Protein AF-A0A927S1W7-F1 (afdb_monomer_lite)

pLDDT: mean 87.37, std 8.56, range [51.81, 96.75]

Secondary structure (DSSP, 8-state):
-EEEEEEEEEEEE--TTS-EEEEEEEGGGGGSSS--EEEEEES-HHHHHT--TTEEEEEEEETTEEEEEEEEEE----HHHHHHHHHHHHHHHS-HHHHHHHTTT-TT--HHHHB--HHHHHHHHH----HHHHHHHHHHHHHHHHHHHHHHHHHHHHHHHHHHHHHTT---TTTTTHHHHHHHHHHHHHHHHHHHHHHHHHHHHHHSHHHHHHHHHHHHHHTTTB-HHHHHHHHHHHHHHHHHHHHHHHHHHHHHHHH--

Sequence (261 aa):
MEKQNLLLFSLQLGDWPYQYKLYFAEAETLTEEDPVIHCFCLHSRKRFFSLELGGIYSITANGIFIREMEKTGRQHMSEEDYLYLLDTRDMIFMNDEERMHVGLDRQDYDPRELYYSLKNAEAIYKYEPTWKERLFRICLKAIEYSISTLIPIGLFLIYIFSMTHMKSSSDSFLAPYVLPIAAASSMPLMFFLMSFLYRLGEALLLNAPTAKYITLKKYFLLWAGMKKAVAIEALNTELIKKAGITTAILFFVGLVILLFV

Structure (mmCIF, N/CA/C/O backbone):
data_AF-A0A927S1W7-F1
#
_entry.id   AF-A0A927S1W7-F1
#
loop_
_atom_site.group_PDB
_atom_site.id
_atom_site.type_symbol
_atom_site.label_atom_id
_atom_site.label_alt_id
_atom_site.label_comp_id
_atom_site.label_asym_id
_atom_site.label_entity_id
_atom_site.label_seq_id
_atom_site.pdbx_PDB_ins_code
_atom_site.Cartn_x
_atom_site.Cartn_y
_atom_site.Cartn_z
_atom_site.occupancy
_atom_site.B_iso_or_equiv
_atom_site.auth_seq_id
_atom_site.auth_comp_id
_atom_site.auth_asym_id
_atom_site.auth_atom_id
_atom_site.pdbx_PDB_model_num
ATOM 1 N N . MET A 1 1 ? -25.824 12.990 10.433 1.00 85.12 1 MET A N 1
ATOM 2 C CA . MET A 1 1 ? -26.172 11.639 10.910 1.00 85.12 1 MET A CA 1
ATOM 3 C C . MET A 1 1 ? -25.349 11.376 12.149 1.00 85.12 1 MET A C 1
ATOM 5 O O . MET A 1 1 ? -24.146 11.612 12.106 1.00 85.12 1 MET A O 1
ATOM 9 N N . GLU A 1 2 ? -25.993 10.966 13.232 1.00 89.81 2 GLU A N 1
ATOM 10 C CA . GLU A 1 2 ? -25.325 10.571 14.470 1.00 89.81 2 GLU A CA 1
ATOM 11 C C . GLU A 1 2 ? -25.342 9.044 14.556 1.00 89.81 2 GLU A C 1
ATOM 13 O O . GLU A 1 2 ? -26.366 8.426 14.262 1.00 89.81 2 GLU A O 1
ATOM 18 N N . LYS A 1 3 ? -24.201 8.441 14.888 1.00 90.50 3 LYS A N 1
ATOM 19 C CA . LYS A 1 3 ? -24.070 7.007 15.154 1.00 90.50 3 LYS A CA 1
ATOM 20 C C . LYS A 1 3 ? -23.283 6.809 16.440 1.00 90.50 3 LYS A C 1
ATOM 22 O O . LYS A 1 3 ? -22.306 7.516 16.686 1.00 90.50 3 LYS A O 1
ATOM 27 N N . GLN A 1 4 ? -23.703 5.840 17.237 1.00 91.50 4 GLN A N 1
ATOM 28 C CA . GLN A 1 4 ? -23.092 5.503 18.519 1.00 91.50 4 GLN A CA 1
ATOM 29 C C . GLN A 1 4 ? -22.609 4.050 18.490 1.00 91.50 4 GLN A C 1
ATOM 31 O O . GLN A 1 4 ? -22.969 3.299 17.587 1.00 91.50 4 GLN A O 1
ATOM 36 N N . ASN A 1 5 ? -21.772 3.674 19.459 1.00 92.19 5 ASN A N 1
ATOM 37 C CA . ASN A 1 5 ? -21.261 2.307 19.620 1.00 92.19 5 ASN A CA 1
ATOM 38 C C . ASN A 1 5 ? -20.550 1.746 18.373 1.00 92.19 5 ASN A C 1
ATOM 40 O O . ASN A 1 5 ? -20.692 0.575 18.025 1.00 92.19 5 ASN A O 1
ATOM 44 N N . LEU A 1 6 ? -19.758 2.586 17.700 1.00 95.56 6 LEU A N 1
ATOM 45 C CA . LEU A 1 6 ? -18.999 2.194 16.516 1.00 95.56 6 LEU A CA 1
ATOM 46 C C . LEU A 1 6 ? -17.590 1.727 16.886 1.00 95.56 6 LEU A C 1
ATOM 48 O O . LEU A 1 6 ? -16.775 2.509 17.379 1.00 95.56 6 LEU A O 1
ATOM 52 N N . LEU A 1 7 ? -17.283 0.466 16.604 1.00 95.69 7 LEU A N 1
ATOM 53 C CA . LEU A 1 7 ? -15.982 -0.151 16.835 1.00 95.69 7 LEU A CA 1
ATOM 54 C C . LEU A 1 7 ? -15.033 0.131 15.667 1.00 95.69 7 LEU A C 1
ATOM 56 O O . LEU A 1 7 ? -15.251 -0.355 14.560 1.00 95.69 7 LEU A O 1
ATOM 60 N N . LEU A 1 8 ? -13.950 0.872 15.907 1.00 96.00 8 LEU A N 1
ATOM 61 C CA . LEU A 1 8 ? -12.913 1.105 14.900 1.00 96.00 8 LEU A CA 1
ATOM 62 C C . LEU A 1 8 ? -12.035 -0.140 14.745 1.00 96.00 8 LEU A C 1
ATOM 64 O O . LEU A 1 8 ? -11.236 -0.448 15.633 1.00 96.00 8 LEU A O 1
ATOM 68 N N . PHE A 1 9 ? -12.119 -0.812 13.600 1.00 95.12 9 PHE A N 1
ATOM 69 C CA . PHE A 1 9 ? -11.319 -2.011 13.328 1.00 95.12 9 PHE A CA 1
ATOM 70 C C . PHE A 1 9 ? -10.315 -1.821 12.186 1.00 95.12 9 PHE A C 1
ATOM 72 O O . PHE A 1 9 ? -9.364 -2.588 12.084 1.00 95.12 9 PHE A O 1
ATOM 79 N N . SER A 1 10 ? -10.442 -0.790 11.344 1.00 95.94 10 SER A N 1
ATOM 80 C CA . SER A 1 10 ? -9.426 -0.530 10.321 1.00 95.94 10 SER A CA 1
ATOM 81 C C . SER A 1 10 ? -9.293 0.939 9.932 1.00 95.94 10 SER A C 1
ATOM 83 O O . SER A 1 10 ? -10.228 1.732 10.037 1.00 95.94 10 SER A O 1
ATOM 85 N N . LEU A 1 11 ? -8.094 1.300 9.472 1.00 95.50 11 LEU A N 1
ATOM 86 C CA . LEU A 1 11 ? -7.735 2.630 8.999 1.00 95.50 11 LEU A CA 1
ATOM 87 C C . LEU A 1 11 ? -7.026 2.517 7.654 1.00 95.50 11 LEU A C 1
ATOM 89 O O . LEU A 1 11 ? -6.161 1.657 7.481 1.00 95.50 11 LEU A O 1
ATOM 93 N N . GLN A 1 12 ? -7.322 3.442 6.745 1.00 95.06 12 GLN A N 1
ATOM 94 C CA . GLN A 1 12 ? -6.685 3.493 5.438 1.00 95.06 12 GLN A CA 1
ATOM 95 C C . GLN A 1 12 ? -6.331 4.924 5.022 1.00 95.06 12 GLN A C 1
ATOM 97 O O . GLN A 1 12 ? -7.102 5.865 5.215 1.00 95.06 12 GLN A O 1
ATOM 102 N N . LEU A 1 13 ? -5.150 5.084 4.427 1.00 93.75 13 LEU A N 1
ATOM 103 C CA . LEU A 1 13 ? -4.755 6.286 3.707 1.00 93.75 13 LEU A CA 1
ATOM 104 C C . LEU A 1 13 ? -5.232 6.177 2.259 1.00 93.75 13 LEU A C 1
ATOM 106 O O . LEU A 1 13 ? -4.820 5.268 1.546 1.00 93.75 13 LEU A O 1
ATOM 110 N N . GLY A 1 14 ? -6.086 7.108 1.849 1.00 88.25 14 GLY A N 1
ATOM 111 C CA . GLY A 1 14 ? -6.586 7.231 0.483 1.00 88.25 14 GLY A CA 1
ATOM 112 C C . GLY A 1 14 ? -6.116 8.510 -0.208 1.00 88.25 14 GLY A C 1
ATOM 113 O O . GLY A 1 14 ? -5.290 9.266 0.315 1.00 88.25 14 GLY A O 1
ATOM 114 N N . ASP A 1 15 ? -6.700 8.773 -1.372 1.00 86.25 15 ASP A N 1
ATOM 115 C CA . ASP A 1 15 ? -6.465 9.991 -2.144 1.00 86.25 15 ASP A CA 1
ATOM 116 C C . ASP A 1 15 ? -7.384 11.137 -1.716 1.00 86.25 15 ASP A C 1
ATOM 118 O O . ASP A 1 15 ? -8.415 10.941 -1.075 1.00 86.25 15 ASP A O 1
ATOM 122 N N . TRP A 1 16 ? -7.014 12.370 -2.063 1.00 81.06 16 TRP A N 1
ATOM 123 C CA . TRP A 1 16 ? -7.862 13.536 -1.814 1.00 81.06 16 TRP A CA 1
ATOM 124 C C . TRP A 1 16 ? -9.147 13.470 -2.661 1.00 81.06 16 TRP A C 1
ATOM 126 O O . TRP A 1 16 ? -9.046 13.170 -3.848 1.00 81.06 16 TRP A O 1
ATOM 136 N N . PRO A 1 17 ? -10.343 13.769 -2.105 1.00 82.12 17 PRO A N 1
ATOM 137 C CA . PRO A 1 17 ? -10.631 14.339 -0.777 1.00 82.12 17 PRO A CA 1
ATOM 138 C C . PRO A 1 17 ? -10.802 13.319 0.371 1.00 82.12 17 PRO A C 1
ATOM 140 O O . PRO A 1 17 ? -11.008 13.718 1.518 1.00 82.12 17 PRO A O 1
ATOM 143 N N . TYR A 1 18 ? -10.678 12.021 0.101 1.00 87.31 18 TYR A N 1
ATOM 144 C CA . TYR A 1 18 ? -10.918 10.898 1.022 1.00 87.31 18 TYR A CA 1
ATOM 145 C C . TYR A 1 18 ? -9.622 10.333 1.628 1.00 87.31 18 TYR A C 1
ATOM 147 O O . TYR A 1 18 ? -9.404 9.122 1.664 1.00 87.31 18 TYR A O 1
ATOM 155 N N . GLN A 1 19 ? -8.742 11.221 2.101 1.00 88.69 19 GLN A N 1
ATOM 156 C CA . GLN A 1 19 ? -7.373 10.853 2.488 1.00 88.69 19 GLN A CA 1
ATOM 157 C C . GLN A 1 19 ? -7.281 9.946 3.715 1.00 88.69 19 GLN A C 1
ATOM 159 O O . GLN A 1 19 ? -6.330 9.181 3.835 1.00 88.69 19 GLN A O 1
ATOM 164 N N . TYR A 1 20 ? -8.222 10.058 4.650 1.00 95.12 20 TYR A N 1
ATOM 165 C CA . TYR A 1 20 ? -8.158 9.390 5.949 1.00 95.12 20 TYR A CA 1
ATOM 166 C C . TYR A 1 20 ? -9.437 8.586 6.160 1.00 95.12 20 TYR A C 1
ATOM 168 O O . TYR A 1 20 ? -10.368 9.062 6.813 1.00 95.12 20 TYR A O 1
ATOM 176 N N . LYS A 1 21 ? -9.493 7.397 5.561 1.00 95.62 21 LYS A N 1
ATOM 177 C CA . LYS A 1 21 ? -10.637 6.490 5.657 1.00 95.62 21 LYS A CA 1
ATOM 178 C C . LYS A 1 21 ? -10.566 5.683 6.948 1.00 95.62 21 LYS A C 1
ATOM 180 O O . LYS A 1 21 ? -9.496 5.232 7.361 1.00 95.62 21 LYS A O 1
ATOM 185 N N . LEU A 1 22 ? -11.716 5.506 7.574 1.00 96.62 22 LEU A N 1
ATOM 186 C CA . LEU A 1 22 ? -11.910 4.774 8.812 1.00 96.62 22 LEU A CA 1
ATOM 187 C C . LEU A 1 22 ? -13.052 3.789 8.617 1.00 96.62 22 LEU A C 1
ATOM 189 O O . LEU A 1 22 ? -14.116 4.178 8.131 1.00 96.62 22 LEU A O 1
ATOM 193 N N . TYR A 1 23 ? -12.830 2.552 9.037 1.00 96.75 23 TYR A N 1
ATOM 194 C CA . TYR A 1 23 ? -13.815 1.487 8.948 1.00 96.75 23 TYR A CA 1
ATOM 195 C C . TYR A 1 23 ? -14.276 1.105 10.345 1.00 96.75 23 TYR A C 1
ATOM 197 O O . TYR A 1 23 ? -13.468 0.738 11.207 1.00 96.75 23 TYR A O 1
ATOM 205 N N . PHE A 1 24 ? -15.580 1.227 10.549 1.00 96.44 24 PHE A N 1
ATOM 206 C CA . PHE A 1 24 ? -16.238 0.949 11.810 1.00 96.44 24 PHE A CA 1
ATOM 207 C C . PHE A 1 24 ? -17.232 -0.187 11.648 1.00 96.44 24 PHE A C 1
ATOM 209 O O . PHE A 1 24 ? -17.925 -0.235 10.639 1.00 96.44 24 PHE A O 1
ATOM 216 N N . ALA A 1 25 ? -17.334 -1.055 12.643 1.00 95.44 25 ALA A N 1
ATOM 217 C CA . ALA A 1 25 ? -18.427 -2.011 12.764 1.00 95.44 25 ALA A CA 1
ATOM 218 C C . ALA A 1 25 ? -19.402 -1.519 13.839 1.00 95.44 25 ALA A C 1
ATOM 220 O O . ALA A 1 25 ? -18.976 -0.911 14.826 1.00 95.44 25 ALA A O 1
ATOM 221 N N . GLU A 1 26 ? -20.699 -1.759 13.669 1.00 93.75 26 GLU A N 1
ATOM 222 C CA . GLU A 1 26 ? -21.652 -1.576 14.768 1.00 93.75 26 GLU A CA 1
ATOM 223 C C . GLU A 1 26 ? -21.396 -2.656 15.821 1.00 93.75 26 GLU A C 1
ATOM 225 O O . GLU A 1 26 ? -21.490 -3.846 15.524 1.00 93.75 26 GLU A O 1
ATOM 230 N N . ALA A 1 27 ? -21.041 -2.250 17.046 1.00 87.06 27 ALA A N 1
ATOM 231 C CA . ALA A 1 27 ? -20.590 -3.176 18.088 1.00 87.06 27 ALA A CA 1
ATOM 232 C C . ALA A 1 27 ? -21.639 -4.247 18.441 1.00 87.06 27 ALA A C 1
ATOM 234 O O . ALA A 1 27 ? -21.285 -5.348 18.852 1.00 87.06 27 ALA A O 1
ATOM 235 N N . GLU A 1 28 ? -22.918 -3.925 18.252 1.00 85.56 28 GLU A N 1
ATOM 236 C CA . GLU A 1 28 ? -24.056 -4.818 18.489 1.00 85.56 28 GLU A CA 1
ATOM 237 C C . GLU A 1 28 ? -24.146 -5.940 17.442 1.00 85.56 28 GLU A C 1
ATOM 239 O O . GLU A 1 28 ? -24.574 -7.042 17.763 1.00 85.56 28 GLU A O 1
ATOM 244 N N . THR A 1 29 ? -23.655 -5.695 16.223 1.00 86.00 29 THR A N 1
ATOM 245 C CA . THR A 1 29 ? -23.742 -6.629 15.083 1.00 86.00 29 THR A CA 1
ATOM 246 C C . THR A 1 29 ? -22.531 -7.555 14.952 1.00 86.00 29 THR A C 1
ATOM 248 O O . THR A 1 29 ? -22.452 -8.358 14.033 1.00 86.00 29 THR A O 1
ATOM 251 N N . LEU A 1 30 ? -21.561 -7.470 15.869 1.00 81.75 30 LEU A N 1
ATOM 252 C CA . LEU A 1 30 ? -20.323 -8.259 15.791 1.00 81.75 30 LEU A CA 1
ATOM 253 C C . LEU A 1 30 ? -20.544 -9.765 15.932 1.00 81.75 30 LEU A C 1
ATOM 255 O O . LEU A 1 30 ? -19.729 -10.544 15.456 1.00 81.75 30 LEU A O 1
ATOM 259 N N . THR A 1 31 ? -21.613 -10.164 16.620 1.00 77.44 31 THR A N 1
ATOM 260 C CA . THR A 1 31 ? -21.987 -11.572 16.806 1.00 77.44 31 THR A CA 1
ATOM 261 C C . THR A 1 31 ? -22.928 -12.089 15.721 1.00 77.44 31 THR A C 1
ATOM 263 O O . THR A 1 31 ? -23.323 -13.251 15.772 1.00 77.44 31 THR A O 1
ATOM 266 N N . GLU A 1 32 ? -23.352 -11.225 14.799 1.00 82.38 32 GLU A N 1
ATOM 267 C CA . GLU A 1 32 ? -24.259 -11.581 13.711 1.00 82.38 32 GLU A CA 1
ATOM 268 C C . GLU A 1 32 ? -23.480 -12.148 12.517 1.00 82.38 32 GLU A C 1
ATOM 270 O O . GLU A 1 32 ? -22.282 -11.908 12.371 1.00 82.38 32 GLU A O 1
ATOM 275 N N . GLU A 1 33 ? -24.168 -12.903 11.654 1.00 78.50 33 GLU A N 1
ATOM 276 C CA . GLU A 1 33 ? -23.571 -13.468 10.432 1.00 78.50 33 GLU A CA 1
ATOM 277 C C . GLU A 1 33 ? -23.188 -12.396 9.400 1.00 78.50 33 GLU A C 1
ATOM 279 O O . GLU A 1 33 ? -22.342 -12.668 8.557 1.00 78.50 33 GLU A O 1
ATOM 284 N N . ASP A 1 34 ? -23.778 -11.196 9.479 1.00 83.12 34 ASP A N 1
ATOM 285 C CA . ASP A 1 34 ? -23.537 -10.074 8.567 1.00 83.12 34 ASP A CA 1
ATOM 286 C C . ASP A 1 34 ? -23.313 -8.770 9.366 1.00 83.12 34 ASP A C 1
ATOM 288 O O . ASP A 1 34 ? -24.249 -7.986 9.564 1.00 83.12 34 ASP A O 1
ATOM 292 N N . PRO A 1 35 ? -22.086 -8.493 9.850 1.00 89.06 35 PRO A N 1
ATOM 293 C CA . PRO A 1 35 ? -21.817 -7.299 10.639 1.00 89.06 35 PRO A CA 1
ATOM 294 C C . PRO A 1 35 ? -21.992 -6.033 9.797 1.00 89.06 35 PRO A C 1
ATOM 296 O O . PRO A 1 35 ? -21.517 -5.927 8.661 1.00 89.06 35 PRO A O 1
ATOM 299 N N . VAL A 1 36 ? -22.615 -5.009 10.379 1.00 92.31 36 VAL A N 1
ATOM 300 C CA . VAL A 1 36 ? -22.858 -3.749 9.672 1.00 92.31 36 VAL A CA 1
ATOM 301 C C . VAL A 1 36 ? -21.598 -2.885 9.720 1.00 92.31 36 VAL A C 1
ATOM 303 O O . VAL A 1 36 ? -21.240 -2.316 10.757 1.00 92.31 36 VAL A O 1
ATOM 306 N N . ILE A 1 37 ? -20.936 -2.753 8.566 1.00 95.06 37 ILE A N 1
ATOM 307 C CA . ILE A 1 37 ? -19.695 -1.988 8.410 1.00 95.06 37 ILE A CA 1
ATOM 308 C C . ILE A 1 37 ? -19.960 -0.617 7.777 1.00 95.06 37 ILE A C 1
ATOM 310 O O . ILE A 1 37 ? -20.581 -0.490 6.723 1.00 95.06 37 ILE A O 1
ATOM 314 N N . HIS A 1 38 ? -19.397 0.424 8.387 1.00 95.12 38 HIS A N 1
ATOM 315 C CA . HIS A 1 38 ? -19.440 1.807 7.918 1.00 95.12 38 HIS A CA 1
ATOM 316 C C . HIS A 1 38 ? -18.054 2.303 7.523 1.00 95.12 38 HIS A C 1
ATOM 318 O O . HIS A 1 38 ? -17.080 2.107 8.250 1.00 95.12 38 HIS A O 1
ATOM 324 N N . CYS A 1 39 ? -17.982 3.040 6.415 1.00 95.19 39 CYS A N 1
ATOM 325 C CA . CYS A 1 39 ? -16.785 3.767 6.004 1.00 95.19 39 CYS A CA 1
ATOM 326 C C . CYS A 1 39 ? -16.996 5.276 6.174 1.00 95.19 39 CYS A C 1
ATOM 328 O O . CYS A 1 39 ? -17.868 5.873 5.540 1.00 95.19 39 CYS A O 1
ATOM 330 N N . PHE A 1 40 ? -16.145 5.909 6.980 1.00 95.88 40 PHE A N 1
ATOM 331 C CA . PHE A 1 40 ? -16.125 7.357 7.172 1.00 95.88 40 PHE A CA 1
ATOM 332 C C . PHE A 1 40 ? -14.755 7.951 6.849 1.00 95.88 40 PHE A C 1
ATOM 334 O O . PHE A 1 40 ? -13.735 7.271 6.860 1.00 95.88 40 PHE A O 1
ATOM 341 N N . CYS A 1 41 ? -14.725 9.251 6.577 1.00 95.50 41 CYS A N 1
ATOM 342 C CA . CYS A 1 41 ? -13.523 10.006 6.255 1.00 95.50 41 CYS A CA 1
ATOM 343 C C . CYS A 1 41 ? -13.268 11.110 7.284 1.00 95.50 41 CYS A C 1
ATOM 345 O O . CYS A 1 41 ? -14.174 11.846 7.681 1.00 95.50 41 CYS A O 1
ATOM 347 N N . LEU A 1 42 ? -12.004 11.282 7.663 1.00 94.44 42 LEU A N 1
ATOM 348 C CA . LEU A 1 42 ? -11.515 12.447 8.399 1.00 94.44 42 LEU A CA 1
ATOM 349 C C . LEU A 1 42 ? -10.795 13.417 7.458 1.00 94.44 42 LEU A C 1
ATOM 351 O O . LEU A 1 42 ? -10.177 13.014 6.481 1.00 94.44 42 LEU A O 1
ATOM 355 N N . HIS A 1 43 ? -10.794 14.705 7.804 1.00 90.12 43 HIS A N 1
ATOM 356 C CA . HIS A 1 43 ? -9.901 15.690 7.176 1.00 90.12 43 HIS A CA 1
ATOM 357 C C . HIS A 1 43 ? -8.593 15.885 7.955 1.00 90.12 43 HIS A C 1
ATOM 359 O O . HIS A 1 43 ? -7.571 16.279 7.396 1.00 90.12 43 HIS A O 1
ATOM 365 N N . SER A 1 44 ? -8.610 15.634 9.268 1.00 91.44 44 SER A N 1
ATOM 366 C CA . SER A 1 44 ? -7.479 15.940 10.142 1.00 91.44 44 SER A CA 1
ATOM 367 C C . SER A 1 44 ? -6.527 14.759 10.274 1.00 91.44 44 SER A C 1
ATOM 369 O O . SER A 1 44 ? -6.833 13.766 10.935 1.00 91.44 44 SER A O 1
ATOM 371 N N . ARG A 1 45 ? -5.310 14.940 9.751 1.00 91.44 45 ARG A N 1
ATOM 372 C CA . ARG A 1 45 ? -4.191 14.013 9.945 1.00 91.44 45 ARG A CA 1
ATOM 373 C C . ARG A 1 45 ? -3.917 13.735 11.422 1.00 91.44 45 ARG A C 1
ATOM 375 O O . ARG A 1 45 ? -3.709 12.592 11.809 1.00 91.44 45 ARG A O 1
ATOM 382 N N . LYS A 1 46 ? -3.902 14.784 12.253 1.00 91.38 46 LYS A N 1
ATOM 383 C CA . LYS A 1 46 ? -3.601 14.656 13.686 1.00 91.38 46 LYS A CA 1
ATOM 384 C C . LYS A 1 46 ? -4.635 13.771 14.380 1.00 91.38 46 LYS A C 1
ATOM 386 O O . LYS A 1 46 ? -4.243 12.897 15.141 1.00 91.38 46 LYS A O 1
ATOM 391 N N . ARG A 1 47 ? -5.926 13.974 14.079 1.00 92.25 47 ARG A N 1
ATOM 392 C CA . ARG A 1 47 ? -7.002 13.132 14.621 1.00 92.25 47 ARG A CA 1
ATOM 393 C C . ARG A 1 47 ? -6.874 11.692 14.142 1.00 92.25 47 ARG A C 1
ATOM 395 O O . ARG A 1 47 ? -6.964 10.797 14.966 1.00 92.25 47 ARG A O 1
ATOM 402 N N . PHE A 1 48 ? -6.601 11.476 12.855 1.00 94.06 48 PHE A N 1
ATOM 403 C CA . PHE A 1 48 ? -6.440 10.135 12.290 1.00 94.06 48 PHE A CA 1
ATOM 404 C C . PHE A 1 48 ? -5.386 9.313 13.040 1.00 94.06 48 PHE A C 1
ATOM 406 O O . PHE A 1 48 ? -5.687 8.222 13.499 1.00 94.06 48 PHE A O 1
ATOM 413 N N . PHE A 1 49 ? -4.187 9.868 13.246 1.00 91.56 49 PHE A N 1
ATOM 414 C CA . PHE A 1 49 ? -3.099 9.163 13.936 1.00 91.56 49 PHE A CA 1
ATOM 415 C C . PHE A 1 49 ? -3.278 9.039 15.457 1.00 91.56 49 PHE A C 1
ATOM 417 O O . PHE A 1 49 ? -2.516 8.310 16.083 1.00 91.56 49 PHE A O 1
ATOM 424 N N . SER A 1 50 ? -4.253 9.731 16.057 1.00 91.62 50 SER A N 1
ATOM 425 C CA . SER A 1 50 ? -4.572 9.588 17.485 1.00 91.62 50 SER A CA 1
ATOM 426 C C . SER A 1 50 ? -5.607 8.501 17.787 1.00 91.62 50 SER A C 1
ATOM 428 O O . SER A 1 50 ? -5.891 8.254 18.955 1.00 91.62 50 SER A O 1
ATOM 430 N N . LEU A 1 51 ? -6.210 7.882 16.766 1.00 93.44 51 LEU A N 1
ATOM 431 C CA . LEU A 1 51 ? -7.229 6.849 16.968 1.00 93.44 51 LEU A CA 1
ATOM 432 C C . LEU A 1 51 ? -6.620 5.514 17.355 1.00 93.44 51 LEU A C 1
ATOM 434 O O . LEU A 1 51 ? -5.461 5.257 17.052 1.00 93.44 51 LEU A O 1
ATOM 438 N N . GLU A 1 52 ? -7.417 4.657 17.984 1.00 91.88 52 GLU A N 1
ATOM 439 C CA . GLU A 1 52 ? -7.000 3.336 18.438 1.00 91.88 52 GLU A CA 1
ATOM 440 C C . GLU A 1 52 ? -7.872 2.251 17.808 1.00 91.88 52 GLU A C 1
ATOM 442 O O . GLU A 1 52 ? -9.099 2.307 17.890 1.00 91.88 52 GLU A O 1
ATOM 447 N N . LEU A 1 53 ? -7.226 1.232 17.236 1.00 92.62 53 LEU A N 1
ATOM 448 C CA . LEU A 1 53 ? -7.893 -0.015 16.862 1.00 92.62 53 LEU A CA 1
ATOM 449 C C . LEU A 1 53 ? -8.546 -0.655 18.098 1.00 92.62 53 LEU A C 1
ATOM 451 O O . LEU A 1 53 ? -7.949 -0.690 19.179 1.00 92.62 53 LEU A O 1
ATOM 455 N N . GLY A 1 54 ? -9.782 -1.124 17.942 1.00 91.75 54 GLY A N 1
ATOM 456 C CA . GLY A 1 54 ? -10.617 -1.644 19.027 1.00 91.75 54 GLY A CA 1
ATOM 457 C C . GLY A 1 54 ? -11.291 -0.563 19.885 1.00 91.75 54 GLY A C 1
ATOM 458 O O . GLY A 1 54 ? -11.983 -0.886 20.852 1.00 91.75 54 GLY A O 1
ATOM 459 N N . GLY A 1 55 ? -11.084 0.723 19.586 1.00 93.88 55 GLY A N 1
ATOM 460 C CA . GLY A 1 55 ? -11.791 1.817 20.252 1.00 93.88 55 GLY A CA 1
ATOM 461 C C . GLY A 1 55 ? -13.259 1.878 19.829 1.00 93.88 55 GLY A C 1
ATOM 462 O O . GLY A 1 55 ? -13.567 1.692 18.653 1.00 93.88 55 GLY A O 1
ATOM 463 N N . ILE A 1 56 ? -14.147 2.168 20.783 1.00 95.94 56 ILE A N 1
ATOM 464 C CA . ILE A 1 56 ? -15.561 2.453 20.517 1.00 95.94 56 ILE A CA 1
ATOM 465 C C . ILE A 1 56 ? -15.737 3.967 20.448 1.00 95.94 56 ILE A C 1
ATOM 467 O O . ILE A 1 56 ? -15.242 4.697 21.316 1.00 95.94 56 ILE A O 1
ATOM 471 N N . TYR A 1 57 ? -16.434 4.424 19.415 1.00 96.31 57 TYR A N 1
ATOM 472 C CA . TYR A 1 57 ? -16.626 5.831 19.118 1.00 96.31 57 TYR A CA 1
ATOM 473 C C . TYR A 1 57 ? -18.099 6.174 18.899 1.00 96.31 57 TYR A C 1
ATOM 475 O O . TYR A 1 57 ? -18.860 5.404 18.311 1.00 96.31 57 TYR A O 1
ATOM 483 N N . SER A 1 58 ? -18.465 7.380 19.322 1.00 95.75 58 SER A N 1
ATOM 484 C CA . SER A 1 58 ? -19.671 8.074 18.873 1.00 95.75 58 SER A CA 1
ATOM 485 C C . SER A 1 58 ? -19.272 9.102 17.824 1.00 95.75 58 SER A C 1
ATOM 487 O O . SER A 1 58 ? -18.297 9.835 18.009 1.00 95.75 58 SER A O 1
ATOM 489 N N . ILE A 1 59 ? -19.981 9.124 16.698 1.00 95.62 59 ILE A N 1
ATOM 490 C CA . ILE A 1 59 ? -19.608 9.880 15.503 1.00 95.62 59 ILE A CA 1
ATOM 491 C C . ILE A 1 59 ? -20.791 10.712 15.025 1.00 95.62 59 ILE A C 1
ATOM 493 O O . ILE A 1 59 ? -21.871 10.191 14.744 1.00 95.62 59 ILE A O 1
ATOM 497 N N . THR A 1 60 ? -20.532 11.999 14.808 1.00 95.44 60 THR A N 1
ATOM 498 C CA . THR A 1 60 ? -21.432 12.901 14.091 1.00 95.44 60 THR A CA 1
ATOM 499 C C . THR A 1 60 ? -20.842 13.185 12.717 1.00 95.44 60 THR A C 1
ATOM 501 O O . THR A 1 60 ? -19.802 13.842 12.584 1.00 95.44 60 THR A O 1
ATOM 504 N N . ALA A 1 61 ? -21.510 12.700 11.672 1.00 93.56 61 ALA A N 1
ATOM 505 C CA . ALA A 1 61 ? -21.050 12.792 10.290 1.00 93.56 61 ALA A CA 1
ATOM 506 C C . ALA A 1 61 ? -21.972 13.649 9.407 1.00 93.56 61 ALA A C 1
ATOM 508 O O . ALA A 1 61 ? -23.197 13.699 9.586 1.00 93.56 61 ALA A O 1
ATOM 509 N N . ASN A 1 62 ? -21.366 14.305 8.416 1.00 92.00 62 ASN A N 1
ATOM 510 C CA . ASN A 1 62 ? -22.036 14.965 7.300 1.00 92.00 62 ASN A CA 1
ATOM 511 C C . ASN A 1 62 ? -21.745 14.188 6.013 1.00 92.00 62 ASN A C 1
ATOM 513 O O . ASN A 1 62 ? -20.654 14.300 5.449 1.00 92.00 62 ASN A O 1
ATOM 517 N N . GLY A 1 63 ? -22.703 13.364 5.586 1.00 90.19 63 GLY A N 1
ATOM 518 C CA . GLY A 1 63 ? -22.437 12.313 4.608 1.00 90.19 63 GLY A CA 1
ATOM 519 C C . GLY A 1 63 ? -21.368 11.364 5.151 1.00 90.19 63 GLY A C 1
ATOM 520 O O . GLY A 1 63 ? -21.488 10.868 6.269 1.00 90.19 63 GLY A O 1
ATOM 521 N N . ILE A 1 64 ? -20.295 11.179 4.388 1.00 91.75 64 ILE A N 1
ATOM 522 C CA . ILE A 1 64 ? -19.169 10.313 4.762 1.00 91.75 64 ILE A CA 1
ATOM 523 C C . ILE A 1 64 ? -18.104 11.013 5.610 1.00 91.75 64 ILE A C 1
ATOM 525 O O . ILE A 1 64 ? -17.205 10.352 6.117 1.00 91.75 64 ILE A O 1
ATOM 529 N N . PHE A 1 65 ? -18.167 12.336 5.781 1.00 94.44 65 PHE A N 1
ATOM 530 C CA . PHE A 1 65 ? -17.145 13.074 6.523 1.00 94.44 65 PHE A CA 1
ATOM 531 C C . PHE A 1 65 ? -17.519 13.249 7.991 1.00 94.44 65 PHE A C 1
ATOM 533 O O . PHE A 1 65 ? -18.585 13.774 8.320 1.00 94.44 65 PHE A O 1
ATOM 540 N N . ILE A 1 66 ? -16.602 12.874 8.877 1.00 94.44 66 ILE A N 1
ATOM 541 C CA . ILE A 1 66 ? -16.742 13.055 10.322 1.00 94.44 66 ILE A CA 1
ATOM 542 C C . ILE A 1 66 ? -16.569 14.536 10.672 1.00 94.44 66 ILE A C 1
ATOM 544 O O . ILE A 1 66 ? -15.523 15.130 10.391 1.00 94.44 66 ILE A O 1
ATOM 548 N N . ARG A 1 67 ? -17.571 15.119 11.338 1.00 92.94 67 ARG A N 1
ATOM 549 C CA . ARG A 1 67 ? -17.474 16.452 11.954 1.00 92.94 67 ARG A CA 1
ATOM 550 C C . ARG A 1 67 ? -16.953 16.343 13.383 1.00 92.94 67 ARG A C 1
ATOM 552 O O . ARG A 1 67 ? -15.947 16.965 13.738 1.00 92.94 67 ARG A O 1
ATOM 559 N N . GLU A 1 68 ? -17.601 15.495 14.171 1.00 92.62 68 GLU A N 1
ATOM 560 C CA . GLU A 1 68 ? -17.298 15.279 15.583 1.00 92.62 68 GLU A CA 1
ATOM 561 C C . GLU A 1 68 ? -17.193 13.788 15.868 1.00 92.62 68 GLU A C 1
ATOM 563 O O . GLU A 1 68 ? -17.853 12.969 15.229 1.00 92.62 68 GLU A O 1
ATOM 568 N N . MET A 1 69 ? -16.298 13.445 16.786 1.00 94.12 69 MET A N 1
ATOM 569 C CA . MET A 1 69 ? -16.043 12.071 17.177 1.00 94.12 69 MET A CA 1
ATOM 570 C C . MET A 1 69 ? -15.487 12.053 18.590 1.00 94.12 69 MET A C 1
ATOM 572 O O . MET A 1 69 ? -14.527 12.770 18.888 1.00 94.12 69 MET A O 1
ATOM 576 N N . GLU A 1 70 ? -16.063 11.196 19.417 1.00 94.50 70 GLU A N 1
ATOM 577 C CA . GLU A 1 70 ? -15.676 11.003 20.806 1.00 94.50 70 GLU A CA 1
ATOM 578 C C . GLU A 1 70 ? -15.446 9.518 21.071 1.00 94.50 70 GLU A C 1
ATOM 580 O O . GLU A 1 70 ? -16.215 8.672 20.618 1.00 94.50 70 GLU A O 1
ATOM 585 N N . LYS A 1 71 ? -14.359 9.198 21.778 1.00 95.06 71 LYS A N 1
ATOM 586 C CA . LYS A 1 71 ? -14.069 7.828 22.202 1.00 95.06 71 LYS A CA 1
ATOM 587 C C . LYS A 1 71 ? -14.872 7.543 23.466 1.00 95.06 71 LYS A C 1
ATOM 589 O O . LYS A 1 71 ? -14.591 8.137 24.503 1.00 95.06 71 LYS A O 1
ATOM 594 N N . THR A 1 72 ? -15.822 6.625 23.386 1.00 93.88 72 THR A N 1
ATOM 595 C CA . THR A 1 72 ? -16.684 6.247 24.515 1.00 93.88 72 THR A CA 1
ATOM 596 C C . THR A 1 72 ? -16.139 5.048 25.284 1.00 93.88 72 THR A C 1
ATOM 598 O O . THR A 1 72 ? -16.429 4.889 26.467 1.00 93.88 72 THR A O 1
ATOM 601 N N . GLY A 1 73 ? -15.301 4.220 24.653 1.00 92.06 73 GLY A N 1
ATOM 602 C CA . GLY A 1 73 ? -14.745 3.039 25.302 1.00 92.06 73 GLY A CA 1
ATOM 603 C C . GLY A 1 73 ? -13.733 2.277 24.457 1.00 92.06 73 GLY A C 1
ATOM 604 O O . GLY A 1 73 ? -13.174 2.785 23.479 1.00 92.06 73 GLY A O 1
ATOM 605 N N . ARG A 1 74 ? -13.476 1.035 24.864 1.00 91.00 74 ARG A N 1
ATOM 606 C CA . ARG A 1 74 ? -12.663 0.069 24.123 1.00 91.00 74 ARG A CA 1
ATOM 607 C C . ARG A 1 74 ? -13.291 -1.309 24.263 1.00 91.00 74 ARG A C 1
ATOM 609 O O . ARG A 1 74 ? -13.628 -1.706 25.376 1.00 91.00 74 ARG A O 1
ATOM 616 N N . GLN A 1 75 ? -13.393 -2.029 23.156 1.00 87.75 75 GLN A N 1
ATOM 617 C CA . GLN A 1 75 ? -13.813 -3.423 23.137 1.00 87.75 75 GLN A CA 1
ATOM 618 C C . GLN A 1 75 ? -12.591 -4.314 22.952 1.00 87.75 75 GLN A C 1
ATOM 620 O O . GLN A 1 75 ? -11.691 -4.000 22.168 1.00 87.75 75 GLN A O 1
ATOM 625 N N . HIS A 1 76 ? -12.542 -5.422 23.686 1.00 83.50 76 HIS A N 1
ATOM 626 C CA . HIS A 1 76 ? -11.584 -6.472 23.381 1.00 83.50 76 HIS A CA 1
ATOM 627 C C . HIS A 1 76 ? -12.129 -7.279 22.204 1.00 83.50 76 HIS A C 1
ATOM 629 O O . HIS A 1 76 ? -13.219 -7.832 22.298 1.00 83.50 76 HIS A O 1
ATOM 635 N N . MET A 1 77 ? -11.390 -7.287 21.100 1.00 87.94 77 MET A N 1
ATOM 636 C CA . MET A 1 77 ? -11.743 -8.002 19.877 1.00 87.94 77 MET A CA 1
ATOM 637 C C . MET A 1 77 ? -10.854 -9.233 19.779 1.00 87.94 77 MET A C 1
ATOM 639 O O . MET A 1 77 ? -9.642 -9.118 20.003 1.00 87.94 77 MET A O 1
ATOM 643 N N . SER A 1 78 ? -11.437 -10.393 19.480 1.00 90.69 78 SER A N 1
ATOM 644 C CA . SER A 1 78 ? -10.630 -11.576 19.205 1.00 90.69 78 SER A CA 1
ATOM 645 C C . SER A 1 78 ? -9.878 -11.402 17.881 1.00 90.69 78 SER A C 1
ATOM 647 O O . SER A 1 78 ? -10.191 -10.535 17.062 1.00 90.69 78 SER A O 1
ATOM 649 N N . GLU A 1 79 ? -8.838 -12.207 17.666 1.00 91.88 79 GLU A N 1
ATOM 650 C CA . GLU A 1 79 ? -8.127 -12.188 16.385 1.00 91.88 79 GLU A CA 1
ATOM 651 C C . GLU A 1 79 ? -9.023 -12.669 15.234 1.00 91.88 79 GLU A C 1
ATOM 653 O O . GLU A 1 79 ? -8.891 -12.177 14.119 1.00 91.88 79 GLU A O 1
ATOM 658 N N . GLU A 1 80 ? -9.956 -13.576 15.517 1.00 91.56 80 GLU A N 1
ATOM 659 C CA . GLU A 1 80 ? -10.905 -14.121 14.544 1.00 91.56 80 GLU A CA 1
ATOM 660 C C . GLU A 1 80 ? -11.923 -13.061 14.118 1.00 91.56 80 GLU A C 1
ATOM 662 O O . GLU A 1 80 ? -12.045 -12.808 12.921 1.00 91.56 80 GLU A O 1
ATOM 667 N N . ASP A 1 81 ? -12.534 -12.349 15.072 1.00 91.56 81 ASP A N 1
ATOM 668 C CA . ASP A 1 81 ? -13.463 -11.248 14.770 1.00 91.56 81 ASP A CA 1
ATOM 669 C C . ASP A 1 81 ? -12.764 -10.143 13.973 1.00 91.56 81 ASP A C 1
ATOM 671 O O . ASP A 1 81 ? -13.318 -9.582 13.031 1.00 91.56 81 ASP A O 1
ATOM 675 N N . TYR A 1 82 ? -11.515 -9.833 14.330 1.00 93.75 82 TYR A N 1
ATOM 676 C CA . TYR A 1 82 ? -10.729 -8.826 13.628 1.00 93.75 82 TYR A CA 1
ATOM 677 C C . TYR A 1 82 ? -10.495 -9.196 12.163 1.00 93.75 82 TYR A C 1
ATOM 679 O O . TYR A 1 82 ? -10.703 -8.363 11.280 1.00 93.75 82 TYR A O 1
ATOM 687 N N . LEU A 1 83 ? -10.051 -10.427 11.904 1.00 94.00 83 LEU A N 1
ATOM 688 C CA . LEU A 1 83 ? -9.800 -10.905 10.546 1.00 94.00 83 LEU A CA 1
ATOM 689 C C . LEU A 1 83 ? -11.095 -10.991 9.742 1.00 94.00 83 LEU A C 1
ATOM 691 O O . LEU A 1 83 ? -11.112 -10.556 8.596 1.00 94.00 83 LEU A O 1
ATOM 695 N N . TYR A 1 84 ? -12.170 -11.470 10.363 1.00 92.12 84 TYR A N 1
ATOM 696 C CA . TYR A 1 84 ? -13.489 -11.531 9.750 1.00 92.12 84 TYR A CA 1
ATOM 697 C C . TYR A 1 84 ? -13.989 -10.138 9.338 1.00 92.12 84 TYR A C 1
ATOM 699 O O . TYR A 1 84 ? -14.385 -9.937 8.196 1.00 92.12 84 TYR A O 1
ATOM 707 N N . LEU A 1 85 ? -13.860 -9.125 10.202 1.00 94.19 85 LEU A N 1
ATOM 708 C CA . LEU A 1 85 ? -14.229 -7.748 9.854 1.00 94.19 85 LEU A CA 1
ATOM 709 C C . LEU A 1 85 ? -13.391 -7.162 8.709 1.00 94.19 85 LEU A C 1
ATOM 711 O O . LEU A 1 85 ? -13.913 -6.392 7.900 1.00 94.19 85 LEU A O 1
ATOM 715 N N . LEU A 1 86 ? -12.092 -7.476 8.644 1.00 94.44 86 LEU A N 1
ATOM 716 C CA . LEU A 1 86 ? -11.239 -7.043 7.532 1.00 94.44 86 LEU A CA 1
ATOM 717 C C . LEU A 1 86 ? -11.668 -7.682 6.211 1.00 94.44 86 LEU A C 1
ATOM 719 O O . LEU A 1 86 ? -11.709 -6.986 5.196 1.00 94.44 86 LEU A O 1
ATOM 723 N N . ASP A 1 87 ? -12.005 -8.966 6.254 1.00 92.12 87 ASP A N 1
ATOM 724 C CA . ASP A 1 87 ? -12.445 -9.736 5.098 1.00 92.12 87 ASP A CA 1
ATOM 725 C C . ASP A 1 87 ? -13.794 -9.227 4.577 1.00 92.12 87 ASP A C 1
ATOM 727 O O . ASP A 1 87 ? -13.911 -8.812 3.423 1.00 92.12 87 ASP A O 1
ATOM 731 N N . THR A 1 88 ? -14.786 -9.092 5.464 1.00 92.19 88 THR A N 1
ATOM 732 C CA . THR A 1 88 ? -16.104 -8.529 5.135 1.00 92.19 88 THR A CA 1
ATOM 733 C C . THR A 1 88 ? -15.985 -7.103 4.597 1.00 92.19 88 THR A C 1
ATOM 735 O O . THR A 1 88 ? -16.656 -6.738 3.630 1.00 92.19 88 THR A O 1
ATOM 738 N N . ARG A 1 89 ? -15.091 -6.279 5.159 1.00 93.88 89 ARG A N 1
ATOM 739 C CA . ARG A 1 89 ? -14.816 -4.940 4.619 1.00 93.88 89 ARG A CA 1
ATOM 740 C C . ARG A 1 89 ? -14.322 -5.018 3.178 1.00 93.88 89 ARG A C 1
ATOM 742 O O . ARG A 1 89 ? -14.818 -4.262 2.346 1.00 93.88 89 ARG A O 1
ATOM 749 N N . ASP A 1 90 ? -13.336 -5.856 2.885 1.00 92.00 90 ASP A N 1
ATOM 750 C CA . ASP A 1 90 ? -12.780 -5.932 1.532 1.00 92.00 90 ASP A CA 1
ATOM 751 C C . ASP A 1 90 ? -13.782 -6.524 0.543 1.00 92.00 90 ASP A C 1
ATOM 753 O O . ASP A 1 90 ? -13.883 -6.028 -0.576 1.00 92.00 90 ASP A O 1
ATOM 757 N N . MET A 1 91 ? -14.637 -7.448 0.976 1.00 89.81 91 MET A N 1
ATOM 758 C CA . MET A 1 91 ? -15.765 -7.918 0.171 1.00 89.81 91 MET A CA 1
ATOM 759 C C . MET A 1 91 ? -16.755 -6.803 -0.197 1.00 89.81 91 MET A C 1
ATOM 761 O O . MET A 1 91 ? -17.295 -6.823 -1.302 1.00 89.81 91 MET A O 1
ATOM 765 N N . ILE A 1 92 ? -16.975 -5.825 0.688 1.00 91.00 92 ILE A N 1
ATOM 766 C CA . ILE A 1 92 ? -17.918 -4.715 0.468 1.00 91.00 92 ILE A CA 1
ATOM 767 C C . ILE A 1 92 ? -17.283 -3.547 -0.305 1.00 91.00 92 ILE A C 1
ATOM 769 O O . ILE A 1 92 ? -17.940 -2.938 -1.150 1.00 91.00 92 ILE A O 1
ATOM 773 N N . PHE A 1 93 ? -16.040 -3.175 0.019 1.00 90.50 93 PHE A N 1
ATOM 774 C CA . PHE A 1 93 ? -15.447 -1.897 -0.401 1.00 90.50 93 PHE A CA 1
ATOM 775 C C . PHE A 1 93 ? -14.301 -2.014 -1.412 1.00 90.50 93 PHE A C 1
ATOM 777 O O . PHE A 1 93 ? -13.951 -0.999 -2.021 1.00 90.50 93 PHE A O 1
ATOM 784 N N . MET A 1 94 ? -13.693 -3.191 -1.581 1.00 89.88 94 MET A N 1
ATOM 785 C CA . MET A 1 94 ? -12.637 -3.399 -2.573 1.00 89.88 94 MET A CA 1
ATOM 786 C C . MET A 1 94 ? -13.253 -3.664 -3.949 1.00 89.88 94 MET A C 1
ATOM 788 O O . MET A 1 94 ? -14.302 -4.294 -4.059 1.00 89.88 94 MET A O 1
ATOM 792 N N . ASN A 1 95 ? -12.607 -3.173 -5.007 1.00 88.56 95 ASN A N 1
ATOM 793 C CA . ASN A 1 95 ? -13.055 -3.455 -6.369 1.00 88.56 95 ASN A CA 1
ATOM 794 C C . ASN A 1 95 ? -12.732 -4.907 -6.779 1.00 88.56 95 ASN A C 1
ATOM 796 O O . ASN A 1 95 ? -11.817 -5.535 -6.248 1.00 88.56 95 ASN A O 1
ATOM 800 N N . ASP A 1 96 ? -13.483 -5.430 -7.750 1.00 86.75 96 ASP A N 1
ATOM 801 C CA . ASP A 1 96 ? -13.361 -6.821 -8.205 1.00 86.75 96 ASP A CA 1
ATOM 802 C C . ASP A 1 96 ? -11.951 -7.156 -8.710 1.00 86.75 96 ASP A C 1
ATOM 804 O O . ASP A 1 96 ? -11.418 -8.223 -8.410 1.00 86.75 96 ASP A O 1
ATOM 808 N N . GLU A 1 97 ? -11.324 -6.224 -9.436 1.00 84.56 97 GLU A N 1
ATOM 809 C CA . GLU A 1 97 ? -9.975 -6.407 -9.973 1.00 84.56 97 GLU A CA 1
ATOM 810 C C . GLU A 1 97 ? -8.937 -6.577 -8.856 1.00 84.56 97 GLU A C 1
ATOM 812 O O . GLU A 1 97 ? -8.124 -7.498 -8.910 1.00 84.56 97 GLU A O 1
ATOM 817 N N . GLU A 1 98 ? -8.974 -5.735 -7.820 1.00 82.44 98 GLU A N 1
ATOM 818 C CA . GLU A 1 98 ? -8.075 -5.829 -6.669 1.00 82.44 98 GLU A CA 1
ATOM 819 C C . GLU A 1 98 ? -8.339 -7.100 -5.863 1.00 82.44 98 GLU A C 1
ATOM 821 O O . GLU A 1 98 ? -7.366 -7.755 -5.493 1.00 82.44 98 GLU A O 1
ATOM 826 N N . ARG A 1 99 ? -9.605 -7.493 -5.645 1.00 84.19 99 ARG A N 1
ATOM 827 C CA . ARG A 1 99 ? -9.962 -8.724 -4.905 1.00 84.19 99 ARG A CA 1
ATOM 828 C C . ARG A 1 99 ? -9.413 -9.974 -5.574 1.00 84.19 99 ARG A C 1
ATOM 830 O O . ARG A 1 99 ? -8.702 -10.755 -4.933 1.00 84.19 99 ARG A O 1
ATOM 837 N N . MET A 1 100 ? -9.666 -10.126 -6.874 1.00 82.25 100 MET A N 1
ATOM 838 C CA . MET A 1 100 ? -9.117 -11.229 -7.666 1.00 82.25 100 MET A CA 1
ATOM 839 C C . MET A 1 100 ? -7.592 -11.246 -7.595 1.00 82.25 100 MET A C 1
ATOM 841 O O . MET A 1 100 ? -6.961 -12.301 -7.497 1.00 82.25 100 MET A O 1
ATOM 845 N N . HIS A 1 101 ? -6.997 -10.058 -7.631 1.00 79.56 101 HIS A N 1
ATOM 846 C CA . HIS A 1 101 ? -5.562 -9.884 -7.669 1.00 79.56 101 HIS A CA 1
ATOM 847 C C . HIS A 1 101 ? -4.877 -10.230 -6.343 1.00 79.56 101 HIS A C 1
ATOM 849 O O . HIS A 1 101 ? -3.869 -10.940 -6.346 1.00 79.56 101 HIS A O 1
ATOM 855 N N . VAL A 1 102 ? -5.424 -9.796 -5.203 1.00 81.19 102 VAL A N 1
ATOM 856 C CA . VAL A 1 102 ? -4.925 -10.201 -3.875 1.00 81.19 102 VAL A CA 1
ATOM 857 C C . VAL A 1 102 ? -5.277 -11.651 -3.531 1.00 81.19 102 VAL A C 1
ATOM 859 O O . VAL A 1 102 ? -4.710 -12.205 -2.592 1.00 81.19 102 VAL A O 1
ATOM 862 N N . GLY A 1 103 ? -6.145 -12.283 -4.325 1.00 80.06 103 GLY A N 1
ATOM 863 C CA . GLY A 1 103 ? -6.540 -13.678 -4.168 1.00 80.06 103 GLY A CA 1
ATOM 864 C C . GLY A 1 103 ? -7.636 -13.890 -3.130 1.00 80.06 103 GLY A C 1
ATOM 865 O O . GLY A 1 103 ? -7.694 -14.975 -2.561 1.00 80.06 103 GLY A O 1
ATOM 866 N N . LEU A 1 104 ? -8.480 -12.880 -2.894 1.00 85.25 104 LEU A N 1
ATOM 867 C CA . LEU A 1 104 ? -9.591 -12.954 -1.940 1.00 85.25 104 LEU A CA 1
ATOM 868 C C . LEU A 1 104 ? -10.660 -13.964 -2.395 1.00 85.25 104 LEU A C 1
ATOM 870 O O . LEU A 1 104 ? -11.211 -14.700 -1.590 1.00 85.25 104 LEU A O 1
ATOM 874 N N . ASP A 1 105 ? -10.876 -14.072 -3.710 1.00 83.94 105 ASP A N 1
ATOM 875 C CA . ASP A 1 105 ? -11.877 -14.967 -4.313 1.00 83.94 105 ASP A CA 1
ATOM 876 C C . ASP A 1 105 ? -11.369 -16.410 -4.529 1.00 83.94 105 ASP A C 1
ATOM 878 O O . ASP A 1 105 ? -11.975 -17.201 -5.262 1.00 83.94 105 ASP A O 1
ATOM 882 N N . ARG A 1 106 ? -10.208 -16.770 -3.964 1.00 84.19 106 ARG A N 1
ATOM 883 C CA . ARG A 1 106 ? -9.636 -18.116 -4.121 1.00 84.19 106 ARG A CA 1
ATOM 884 C C . ARG A 1 106 ? -10.371 -19.128 -3.246 1.00 84.19 106 ARG A C 1
ATOM 886 O O . ARG A 1 106 ? -10.751 -18.839 -2.121 1.00 84.19 106 ARG A O 1
ATOM 893 N N . GLN A 1 107 ? -10.517 -20.355 -3.747 1.00 81.06 107 GLN A N 1
ATOM 894 C CA . GLN A 1 107 ? -11.193 -21.432 -3.010 1.00 81.06 107 GLN A CA 1
ATOM 895 C C . GLN A 1 107 ? -10.438 -21.877 -1.747 1.00 81.06 107 GLN A C 1
ATOM 897 O O . GLN A 1 107 ? -11.054 -22.402 -0.826 1.00 81.06 107 GLN A O 1
ATOM 902 N N . ASP A 1 108 ? -9.121 -21.688 -1.711 1.00 85.94 108 ASP A N 1
ATOM 903 C CA . ASP A 1 108 ? -8.216 -22.029 -0.610 1.00 85.94 108 ASP A CA 1
ATOM 904 C C . ASP A 1 108 ? -7.788 -20.802 0.215 1.00 85.94 108 ASP A C 1
ATOM 906 O O . ASP A 1 108 ? -6.766 -20.833 0.897 1.00 85.94 108 ASP A O 1
ATOM 910 N N . TYR A 1 109 ? -8.552 -19.711 0.140 1.00 86.56 109 TYR A N 1
ATOM 911 C CA . TYR A 1 109 ? -8.251 -18.461 0.828 1.00 86.56 109 TYR A CA 1
ATOM 912 C C . TYR A 1 109 ? -8.280 -18.597 2.364 1.00 86.56 109 TYR A C 1
ATOM 914 O O . TYR A 1 109 ? -9.242 -19.103 2.942 1.00 86.56 109 TYR A O 1
ATOM 922 N N . ASP A 1 110 ? -7.235 -18.081 3.025 1.00 87.81 110 ASP A N 1
ATOM 923 C CA . ASP A 1 110 ? -7.177 -17.877 4.479 1.00 87.81 110 ASP A CA 1
ATOM 924 C C . ASP A 1 110 ? -6.860 -16.393 4.794 1.00 87.81 110 ASP A C 1
ATOM 926 O O . ASP A 1 110 ? -5.768 -15.905 4.461 1.00 87.81 110 ASP A O 1
ATOM 930 N N . PRO A 1 111 ? -7.751 -15.665 5.501 1.00 88.62 111 PRO A N 1
ATOM 931 C CA . PRO A 1 111 ? -7.519 -14.282 5.931 1.00 88.62 111 PRO A CA 1
ATOM 932 C C . PRO A 1 111 ? -6.211 -14.077 6.710 1.00 88.62 111 PRO A C 1
ATOM 934 O O . PRO A 1 111 ? -5.597 -13.004 6.652 1.00 88.62 111 PRO A O 1
ATOM 937 N N . ARG A 1 112 ? -5.737 -15.100 7.435 1.00 90.25 112 ARG A N 1
ATOM 938 C CA . ARG A 1 112 ? -4.483 -15.045 8.204 1.00 90.25 112 ARG A CA 1
ATOM 939 C C . ARG A 1 112 ? -3.265 -14.918 7.310 1.00 90.25 112 ARG A C 1
ATOM 941 O O . ARG A 1 112 ? -2.227 -14.440 7.778 1.00 90.25 112 ARG A O 1
ATOM 948 N N . GLU A 1 113 ? -3.343 -15.334 6.052 1.00 87.38 113 GLU A N 1
ATOM 949 C CA . GLU A 1 113 ? -2.266 -15.162 5.082 1.00 87.38 113 GLU A CA 1
ATOM 950 C C . GLU A 1 113 ? -2.220 -13.725 4.564 1.00 87.38 113 GLU A C 1
ATOM 952 O O . GLU A 1 113 ? -1.129 -13.143 4.500 1.00 87.38 113 GLU A O 1
ATOM 957 N N . LEU A 1 114 ? -3.389 -13.129 4.317 1.00 88.12 114 LEU A N 1
ATOM 958 C CA . LEU A 1 114 ? -3.545 -11.799 3.737 1.00 88.12 114 LEU A CA 1
ATOM 959 C C . LEU A 1 114 ? -3.316 -10.660 4.741 1.00 88.12 114 LEU A C 1
ATOM 961 O O . LEU A 1 114 ? -2.632 -9.689 4.405 1.00 88.12 114 LEU A O 1
ATOM 965 N N . TYR A 1 115 ? -3.817 -10.764 5.973 1.00 92.62 115 TYR A N 1
ATOM 966 C CA . TYR A 1 115 ? -3.803 -9.661 6.946 1.00 92.62 115 TYR A CA 1
ATOM 967 C C . TYR A 1 115 ? -2.820 -9.869 8.101 1.00 92.62 115 TYR A C 1
ATOM 969 O O . TYR A 1 115 ? -2.478 -10.986 8.490 1.00 92.62 115 TYR A O 1
ATOM 977 N N . TYR A 1 116 ? -2.325 -8.770 8.678 1.00 92.69 116 TYR A N 1
ATOM 978 C CA . TYR A 1 116 ? -1.579 -8.851 9.938 1.00 92.69 116 TYR A CA 1
ATOM 979 C C . TYR A 1 116 ? -2.507 -9.270 11.082 1.00 92.69 116 TYR A C 1
ATOM 981 O O . TYR A 1 116 ? -3.625 -8.783 11.162 1.00 92.69 116 TYR A O 1
ATOM 989 N N . SER A 1 117 ? -2.017 -10.086 12.021 1.00 92.12 117 SER A N 1
ATOM 990 C CA . SER A 1 117 ? -2.742 -10.344 13.272 1.00 92.12 117 SER A CA 1
ATOM 991 C C . SER A 1 117 ? -3.032 -9.048 14.030 1.00 92.12 117 SER A C 1
ATOM 993 O O . SER A 1 117 ? -2.233 -8.107 13.962 1.00 92.12 117 SER A O 1
ATOM 995 N N . LEU A 1 118 ? -4.111 -9.007 14.818 1.00 92.44 118 LEU A N 1
ATOM 996 C CA . LEU A 1 118 ? -4.518 -7.812 15.572 1.00 92.44 118 LEU A CA 1
ATOM 997 C C . LEU A 1 118 ? -3.362 -7.225 16.402 1.00 92.44 118 LEU A C 1
ATOM 999 O O . LEU A 1 118 ? -3.097 -6.023 16.367 1.00 92.44 118 LEU A O 1
ATOM 1003 N N . LYS A 1 119 ? -2.596 -8.083 17.085 1.00 92.00 119 LYS A N 1
ATOM 1004 C CA . LYS A 1 119 ? -1.415 -7.675 17.864 1.00 92.00 119 LYS A CA 1
ATOM 1005 C C . LYS A 1 119 ? -0.351 -6.989 17.000 1.00 92.00 119 LYS A C 1
ATOM 1007 O O . LYS A 1 119 ? 0.222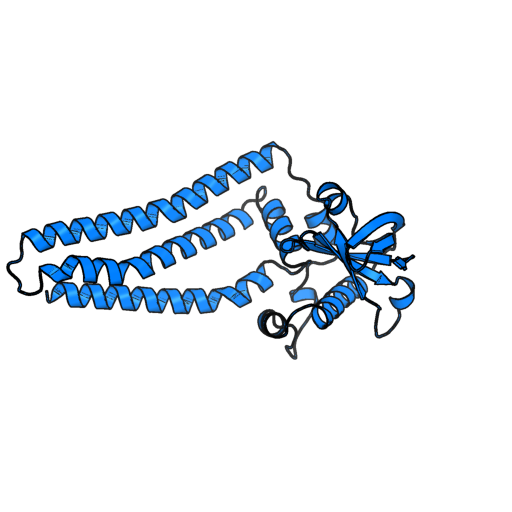 -5.978 17.407 1.00 92.00 119 LYS A O 1
ATOM 1012 N N . ASN A 1 120 ? -0.073 -7.535 15.817 1.00 92.25 120 ASN A N 1
ATOM 1013 C CA . ASN A 1 120 ? 0.902 -6.966 14.889 1.00 92.25 120 ASN A CA 1
ATOM 1014 C C . ASN A 1 120 ? 0.379 -5.680 14.244 1.00 92.25 120 ASN A C 1
ATOM 1016 O O . ASN A 1 120 ? 1.141 -4.724 14.111 1.00 92.25 120 ASN A O 1
ATOM 1020 N N . ALA A 1 121 ? -0.906 -5.630 13.895 1.00 92.75 121 ALA A N 1
ATOM 1021 C CA . ALA A 1 121 ? -1.571 -4.439 13.384 1.00 92.75 121 ALA A CA 1
ATOM 1022 C C . ALA A 1 121 ? -1.482 -3.285 14.392 1.00 92.75 121 ALA A C 1
ATOM 1024 O O . ALA A 1 121 ? -1.023 -2.194 14.044 1.00 92.75 121 ALA A O 1
ATOM 1025 N N . GLU A 1 122 ? -1.806 -3.540 15.664 1.00 91.81 122 GLU A N 1
ATOM 1026 C CA . GLU A 1 122 ? -1.647 -2.558 16.737 1.00 91.81 122 GLU A CA 1
ATOM 1027 C C . GLU A 1 122 ? -0.190 -2.104 16.890 1.00 91.81 122 GLU A C 1
ATOM 1029 O O . GLU A 1 122 ? 0.061 -0.903 17.000 1.00 91.81 122 GLU A O 1
ATOM 1034 N N . ALA A 1 123 ? 0.774 -3.030 16.875 1.00 91.50 123 ALA A N 1
ATOM 1035 C CA . ALA A 1 123 ? 2.193 -2.703 17.011 1.00 91.50 123 ALA A CA 1
ATOM 1036 C C . ALA A 1 123 ? 2.710 -1.842 15.845 1.00 91.50 123 ALA A C 1
ATOM 1038 O O . ALA A 1 123 ? 3.404 -0.848 16.065 1.00 91.50 123 ALA A O 1
ATOM 1039 N N . ILE A 1 124 ? 2.347 -2.187 14.605 1.00 91.88 124 ILE A N 1
ATOM 1040 C CA . ILE A 1 124 ? 2.720 -1.434 13.401 1.00 91.88 124 ILE A CA 1
ATOM 1041 C C . ILE A 1 124 ? 2.088 -0.043 13.432 1.00 91.88 124 ILE A C 1
ATOM 1043 O O . ILE A 1 124 ? 2.762 0.953 13.161 1.00 91.88 124 ILE A O 1
ATOM 1047 N N . TYR A 1 125 ? 0.804 0.044 13.769 1.00 90.38 125 TYR A N 1
ATOM 1048 C CA . TYR A 1 125 ? 0.079 1.305 13.770 1.00 90.38 125 TYR A CA 1
ATOM 1049 C C . TYR A 1 125 ? 0.537 2.240 14.900 1.00 90.38 125 TYR A C 1
ATOM 1051 O O . TYR A 1 125 ? 0.771 3.424 14.648 1.00 90.38 125 TYR A O 1
ATOM 1059 N N . LYS A 1 126 ? 0.750 1.728 16.118 1.00 90.06 126 LYS A N 1
ATOM 1060 C CA . LYS A 1 126 ? 1.221 2.518 17.273 1.00 90.06 126 LYS A CA 1
ATOM 1061 C C . LYS A 1 126 ? 2.701 2.887 17.194 1.00 90.06 126 LYS A C 1
ATOM 1063 O O . LYS A 1 126 ? 3.153 3.727 17.963 1.00 90.06 126 LYS A O 1
ATOM 1068 N N . TYR A 1 127 ? 3.460 2.308 16.264 1.00 89.25 127 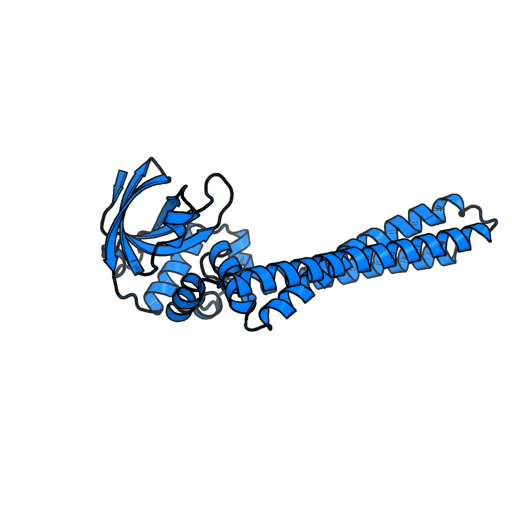TYR A N 1
ATOM 1069 C CA . TYR A 1 127 ? 4.866 2.652 16.100 1.00 89.25 127 TYR A CA 1
ATOM 1070 C C . TYR A 1 127 ? 5.036 4.128 15.702 1.00 89.25 127 TYR A C 1
ATOM 1072 O O . TYR A 1 127 ? 4.621 4.571 14.621 1.00 89.25 127 TYR A O 1
ATOM 1080 N N . GLU A 1 128 ? 5.675 4.896 16.579 1.00 87.44 128 GLU A N 1
ATOM 1081 C CA . GLU A 1 128 ? 6.058 6.280 16.336 1.00 87.44 128 GLU A CA 1
ATOM 1082 C C . GLU A 1 128 ? 7.576 6.377 16.190 1.00 87.44 128 GLU A C 1
ATOM 1084 O O . GLU A 1 128 ? 8.299 6.203 17.170 1.00 87.44 128 GLU A O 1
ATOM 1089 N N . PRO A 1 129 ? 8.092 6.671 14.981 1.00 85.31 129 PRO A N 1
ATOM 1090 C CA . PRO A 1 129 ? 9.525 6.796 14.803 1.00 85.31 129 PRO A CA 1
ATOM 1091 C C . PRO A 1 129 ? 10.031 8.053 15.497 1.00 85.31 129 PRO A C 1
ATOM 1093 O O . PRO A 1 129 ? 9.477 9.153 15.314 1.00 85.31 129 PRO A O 1
ATOM 1096 N N . THR A 1 130 ? 11.137 7.892 16.213 1.00 89.19 130 THR A N 1
ATOM 1097 C CA . THR A 1 130 ? 11.924 8.986 16.776 1.00 89.19 130 THR A CA 1
ATOM 1098 C C . THR A 1 130 ? 12.447 9.901 15.667 1.00 89.19 130 THR A C 1
ATOM 1100 O O . THR A 1 130 ? 12.559 9.517 14.499 1.00 89.19 130 THR A O 1
ATOM 1103 N N . TRP A 1 131 ? 12.804 11.141 16.011 1.00 87.00 131 TRP A N 1
ATOM 1104 C CA . TRP A 1 131 ? 13.343 12.087 15.028 1.00 87.00 131 TRP A CA 1
ATOM 1105 C C . TRP A 1 131 ? 14.605 11.550 14.325 1.00 87.00 131 TRP A C 1
ATOM 1107 O O . TRP A 1 131 ? 14.777 11.778 13.128 1.00 87.00 131 TRP A O 1
ATOM 1117 N N . LYS A 1 132 ? 15.443 10.785 15.043 1.00 88.56 132 LYS A N 1
ATOM 1118 C CA . LYS A 1 132 ? 16.662 10.161 14.505 1.00 88.56 132 LYS A CA 1
ATOM 1119 C C . LYS A 1 132 ? 16.334 9.115 13.448 1.00 88.56 132 LYS A C 1
ATOM 1121 O O . LYS A 1 132 ? 16.914 9.141 12.369 1.00 88.56 132 LYS A O 1
ATOM 1126 N N . GLU A 1 133 ? 15.374 8.236 13.727 1.00 87.31 133 GLU A N 1
ATOM 1127 C CA . GLU A 1 133 ? 14.931 7.211 12.773 1.00 87.31 133 GLU A CA 1
ATOM 1128 C C . GLU A 1 133 ? 14.278 7.838 11.537 1.00 87.31 133 GLU A C 1
ATOM 1130 O O . GLU A 1 133 ? 14.496 7.374 10.417 1.00 87.31 133 GLU A O 1
ATOM 1135 N N . ARG A 1 134 ? 13.527 8.936 11.712 1.00 86.12 134 ARG A N 1
ATOM 1136 C CA . ARG A 1 134 ? 12.975 9.700 10.582 1.00 86.12 134 ARG A CA 1
ATOM 1137 C C . ARG A 1 134 ? 14.082 10.269 9.702 1.00 86.12 134 ARG A C 1
ATOM 1139 O O . ARG A 1 134 ? 14.021 10.090 8.488 1.00 86.12 134 ARG A O 1
ATOM 1146 N N . LEU A 1 135 ? 15.079 10.924 10.298 1.00 89.00 135 LEU A N 1
ATOM 1147 C CA . LEU A 1 135 ? 16.200 11.506 9.560 1.00 89.00 135 LEU A CA 1
ATOM 1148 C C . LEU A 1 135 ? 17.012 10.422 8.842 1.00 89.00 135 LEU A C 1
ATOM 1150 O O . LEU A 1 135 ? 17.250 10.528 7.643 1.00 89.00 135 LEU A O 1
ATOM 1154 N 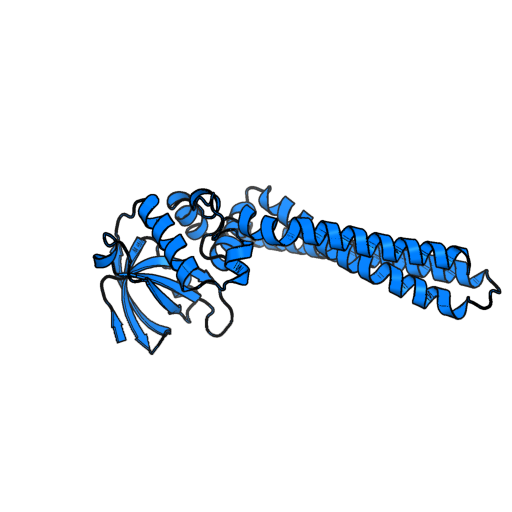N . PHE A 1 136 ? 17.350 9.341 9.547 1.00 87.81 136 PHE A N 1
ATOM 1155 C CA . PHE A 1 136 ? 18.058 8.194 8.983 1.00 87.81 136 PHE A CA 1
ATOM 1156 C C . PHE A 1 136 ? 17.321 7.606 7.775 1.00 87.81 136 PHE A C 1
ATOM 1158 O O . PHE A 1 136 ? 17.923 7.379 6.725 1.00 87.81 136 PHE A O 1
ATOM 1165 N N . ARG A 1 137 ? 15.997 7.438 7.877 1.00 85.69 137 ARG A N 1
ATOM 1166 C CA . ARG A 1 137 ? 15.169 6.982 6.758 1.00 85.69 137 ARG A CA 1
ATOM 1167 C C . ARG A 1 137 ? 15.198 7.949 5.579 1.00 85.69 137 ARG A C 1
ATOM 1169 O O . ARG A 1 137 ? 15.248 7.483 4.446 1.00 85.69 137 ARG A O 1
ATOM 1176 N N . ILE A 1 138 ? 15.132 9.260 5.819 1.00 88.56 138 ILE A N 1
ATOM 1177 C CA . ILE A 1 138 ? 15.203 10.266 4.748 1.00 88.56 138 ILE A CA 1
ATOM 1178 C C . ILE A 1 138 ? 16.543 10.151 4.017 1.00 88.56 138 ILE A C 1
ATOM 1180 O O . ILE A 1 138 ? 16.549 10.080 2.792 1.00 88.56 138 ILE A O 1
ATOM 1184 N N . CYS A 1 139 ? 17.654 10.053 4.751 1.00 90.44 139 CYS A N 1
ATOM 1185 C CA . CYS A 1 139 ? 18.981 9.878 4.163 1.00 90.44 139 CYS A CA 1
ATOM 1186 C C . CYS A 1 139 ? 19.076 8.588 3.340 1.00 90.44 139 CYS A C 1
ATOM 1188 O O . CYS A 1 139 ? 19.501 8.632 2.189 1.00 90.44 139 CYS A O 1
ATOM 1190 N N . LEU A 1 140 ? 18.624 7.453 3.885 1.00 88.56 140 LEU A N 1
ATOM 1191 C CA . LEU A 1 140 ? 18.631 6.189 3.150 1.00 88.56 140 LEU A CA 1
ATOM 1192 C C . LEU A 1 140 ? 17.756 6.240 1.895 1.00 88.56 140 LEU A C 1
ATOM 1194 O O . LEU A 1 140 ? 18.190 5.792 0.839 1.00 88.56 140 LEU A O 1
ATOM 1198 N N . LYS A 1 141 ? 16.555 6.823 1.981 1.00 87.81 141 LYS A N 1
ATOM 1199 C CA . LYS A 1 141 ? 15.665 6.985 0.824 1.00 87.81 141 LYS A CA 1
ATOM 1200 C C . LYS A 1 141 ? 16.260 7.912 -0.234 1.00 87.81 141 LYS A C 1
ATOM 1202 O O . LYS A 1 141 ? 16.095 7.646 -1.418 1.00 87.81 141 LYS A O 1
ATOM 1207 N N . ALA A 1 142 ? 16.962 8.969 0.171 1.00 91.44 142 ALA A N 1
ATOM 1208 C CA . ALA A 1 142 ? 17.663 9.852 -0.756 1.00 91.44 142 ALA A CA 1
ATOM 1209 C C . ALA A 1 142 ? 18.800 9.119 -1.484 1.00 91.44 142 ALA A C 1
ATOM 1211 O O . ALA A 1 142 ? 18.929 9.252 -2.701 1.00 91.44 142 ALA A O 1
ATOM 1212 N N . ILE A 1 143 ? 19.584 8.308 -0.765 1.00 91.50 143 ILE A N 1
ATOM 1213 C CA . ILE A 1 143 ? 20.642 7.473 -1.353 1.00 91.50 143 ILE A CA 1
ATOM 1214 C C . ILE A 1 143 ? 20.036 6.451 -2.319 1.00 91.50 143 ILE A C 1
ATOM 1216 O O . ILE A 1 143 ? 20.469 6.364 -3.462 1.00 91.50 143 ILE A O 1
ATOM 1220 N N . GLU A 1 144 ? 19.001 5.724 -1.896 1.00 90.94 144 GLU A N 1
ATOM 1221 C CA . GLU A 1 144 ? 18.278 4.751 -2.722 1.00 90.94 144 GLU A CA 1
ATOM 1222 C C . GLU A 1 144 ? 17.745 5.387 -4.013 1.00 90.94 144 GLU A C 1
ATOM 1224 O O . GLU A 1 144 ? 17.962 4.862 -5.106 1.00 90.94 144 GLU A O 1
ATOM 1229 N N . TYR A 1 145 ? 17.083 6.540 -3.902 1.00 91.25 145 TYR A N 1
ATOM 1230 C CA . TYR A 1 145 ? 16.553 7.275 -5.049 1.00 91.25 145 TYR A CA 1
ATOM 1231 C C . TYR A 1 145 ? 17.669 7.750 -5.988 1.00 91.25 145 TYR A C 1
ATOM 1233 O O . TYR A 1 145 ? 17.553 7.642 -7.208 1.00 91.25 145 TYR A O 1
ATOM 1241 N N . SER A 1 146 ? 18.785 8.217 -5.422 1.00 92.94 146 SER A N 1
ATOM 1242 C CA . SER A 1 146 ? 19.947 8.650 -6.201 1.00 92.94 146 SER A CA 1
ATOM 1243 C C . SER A 1 146 ? 20.580 7.477 -6.944 1.00 92.94 146 SER A C 1
ATOM 1245 O O . SER A 1 146 ? 20.827 7.585 -8.136 1.00 92.94 146 SER A O 1
ATOM 1247 N N . ILE A 1 147 ? 20.786 6.336 -6.286 1.00 93.19 147 ILE A N 1
ATOM 1248 C CA . ILE A 1 147 ? 21.357 5.127 -6.898 1.00 93.19 147 ILE A CA 1
ATOM 1249 C C . ILE A 1 147 ? 20.433 4.591 -7.996 1.00 93.19 147 ILE A C 1
ATOM 1251 O O . ILE A 1 147 ? 20.885 4.350 -9.114 1.00 93.19 147 ILE A O 1
ATOM 1255 N N . SER A 1 148 ? 19.138 4.449 -7.702 1.00 92.69 148 SER A N 1
ATOM 1256 C CA . SER A 1 148 ? 18.152 3.935 -8.663 1.00 92.69 148 SER A CA 1
ATOM 1257 C C . SER A 1 148 ? 17.949 4.847 -9.871 1.00 92.69 148 SER A C 1
ATOM 1259 O O . SER A 1 148 ? 17.562 4.351 -10.921 1.00 92.69 148 SER A O 1
ATOM 1261 N N . THR A 1 149 ? 18.254 6.142 -9.767 1.00 92.88 149 THR A N 1
ATOM 1262 C CA . THR A 1 149 ? 18.109 7.097 -10.878 1.00 92.88 149 THR A CA 1
ATOM 1263 C C . THR A 1 149 ? 19.427 7.344 -11.613 1.00 92.88 149 THR A C 1
ATOM 1265 O O . THR A 1 149 ? 19.496 7.207 -12.832 1.00 92.88 149 THR A O 1
ATOM 1268 N N . LEU A 1 150 ? 20.496 7.687 -10.889 1.00 95.12 150 LEU A N 1
ATOM 1269 C CA . LEU A 1 150 ? 21.772 8.100 -11.478 1.00 95.12 150 LEU A CA 1
ATOM 1270 C C . LEU A 1 150 ? 22.510 6.944 -12.151 1.00 95.12 150 LEU A C 1
ATOM 1272 O O . LEU A 1 150 ? 23.129 7.170 -13.186 1.00 95.12 150 LEU A O 1
ATOM 1276 N N . ILE A 1 151 ? 22.446 5.719 -11.609 1.00 94.25 151 ILE A N 1
ATOM 1277 C CA . ILE A 1 151 ? 23.142 4.577 -12.221 1.00 94.25 151 ILE A CA 1
ATOM 1278 C C . ILE A 1 151 ? 22.539 4.239 -13.592 1.00 94.25 151 ILE A C 1
ATOM 1280 O O . ILE A 1 151 ? 23.298 4.228 -14.562 1.00 94.25 151 ILE A O 1
ATOM 1284 N N . PRO A 1 152 ? 21.214 4.019 -13.744 1.00 95.50 152 PRO A N 1
ATOM 1285 C CA . PRO A 1 152 ? 20.643 3.733 -15.060 1.00 95.50 152 PRO A CA 1
ATOM 1286 C C . PRO A 1 152 ? 20.829 4.871 -16.064 1.00 95.50 152 PRO A C 1
ATOM 1288 O O . PRO A 1 152 ? 21.158 4.599 -17.216 1.00 95.50 152 PRO A O 1
ATOM 1291 N N . ILE A 1 153 ? 20.686 6.133 -15.635 1.00 95.00 153 ILE A N 1
ATOM 1292 C CA . ILE A 1 153 ? 20.939 7.294 -16.503 1.00 95.00 153 ILE A CA 1
ATOM 1293 C C . ILE A 1 153 ? 22.407 7.332 -16.934 1.00 95.00 153 ILE A C 1
ATOM 1295 O O . ILE A 1 153 ? 22.692 7.521 -18.112 1.00 95.00 153 ILE A O 1
ATOM 1299 N N . GLY A 1 154 ? 23.343 7.118 -16.008 1.00 95.06 154 GLY A N 1
ATOM 1300 C CA . GLY A 1 154 ? 24.771 7.067 -16.312 1.00 95.06 154 GLY A CA 1
ATOM 1301 C C . GLY A 1 154 ? 25.104 5.975 -17.328 1.00 95.06 154 GLY A C 1
ATOM 1302 O O . GLY A 1 154 ? 25.774 6.252 -18.318 1.00 95.06 154 GLY A O 1
ATOM 1303 N N . LEU A 1 155 ? 24.578 4.760 -17.137 1.00 94.12 155 LEU A N 1
ATOM 1304 C CA . LEU A 1 155 ? 24.746 3.651 -18.084 1.00 94.12 155 LEU A CA 1
ATOM 1305 C C . LEU A 1 155 ? 24.154 3.972 -19.462 1.00 94.12 155 LEU A C 1
ATOM 1307 O O . LEU A 1 155 ? 24.800 3.715 -20.475 1.00 94.12 155 LEU A O 1
ATOM 1311 N N . PHE A 1 156 ? 22.961 4.571 -19.505 1.00 94.19 156 PHE A N 1
ATOM 1312 C CA . PHE A 1 156 ? 22.328 5.015 -20.746 1.00 94.19 156 PHE A CA 1
ATOM 1313 C C . PHE A 1 156 ? 23.182 6.062 -21.472 1.00 94.19 156 PHE A C 1
ATOM 1315 O O . PHE A 1 156 ? 23.451 5.920 -22.663 1.00 94.19 156 PHE A O 1
ATOM 1322 N N . LEU A 1 157 ? 23.672 7.083 -20.764 1.00 94.44 157 LEU A N 1
ATOM 1323 C CA . LEU A 1 157 ? 24.519 8.123 -21.350 1.00 94.44 157 LEU A CA 1
ATOM 1324 C C . LEU A 1 157 ? 25.851 7.559 -21.858 1.00 94.44 157 LEU A C 1
ATOM 1326 O O . LEU A 1 157 ? 26.263 7.908 -22.960 1.00 94.44 157 LEU A O 1
ATOM 1330 N N . ILE A 1 158 ? 26.495 6.658 -21.106 1.00 93.88 158 ILE A N 1
ATOM 1331 C CA . ILE A 1 158 ? 27.727 5.972 -21.533 1.00 93.88 158 ILE A CA 1
ATOM 1332 C C . ILE A 1 158 ? 27.475 5.139 -22.796 1.00 93.88 158 ILE A C 1
ATOM 1334 O O . ILE A 1 158 ? 28.294 5.153 -23.718 1.00 93.88 158 ILE A O 1
ATOM 1338 N N . TYR A 1 159 ? 26.344 4.434 -22.860 1.00 91.44 159 TYR A N 1
ATOM 1339 C CA . TYR A 1 159 ? 25.945 3.650 -24.027 1.00 91.44 159 TYR A CA 1
ATOM 1340 C C . TYR A 1 159 ? 25.739 4.537 -25.262 1.00 91.44 159 TYR A C 1
ATOM 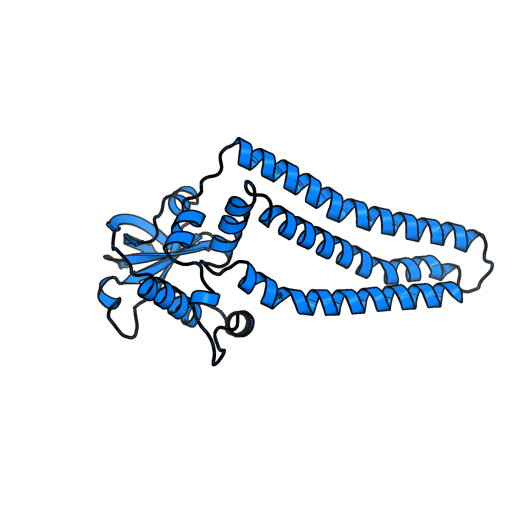1342 O O . TYR A 1 159 ? 26.352 4.294 -26.301 1.00 91.44 159 TYR A O 1
ATOM 1350 N N . ILE A 1 160 ? 24.952 5.612 -25.140 1.00 91.00 160 ILE A N 1
ATOM 1351 C CA . ILE A 1 160 ? 24.729 6.565 -26.236 1.00 91.00 160 ILE A CA 1
ATOM 1352 C C . ILE A 1 160 ? 26.041 7.229 -26.665 1.00 91.00 160 ILE A C 1
ATOM 1354 O O . ILE A 1 160 ? 26.322 7.299 -27.859 1.00 91.00 160 ILE A O 1
ATOM 1358 N N . PHE A 1 161 ? 26.878 7.658 -25.718 1.00 90.00 161 PHE A N 1
ATOM 1359 C CA . PHE A 1 161 ? 28.183 8.255 -26.005 1.00 90.00 161 PHE A CA 1
ATOM 1360 C C . PHE A 1 161 ? 29.092 7.292 -26.782 1.00 90.00 161 PHE A C 1
ATOM 1362 O O . PHE A 1 161 ? 29.690 7.664 -27.792 1.00 90.00 161 PHE A O 1
ATOM 1369 N N . SER A 1 162 ? 29.125 6.022 -26.386 1.00 87.44 162 SER A N 1
ATOM 1370 C CA . SER A 1 162 ? 29.885 4.989 -27.094 1.00 87.44 162 SER A CA 1
ATOM 1371 C C . SER A 1 162 ? 29.382 4.808 -28.534 1.00 87.44 162 SER A C 1
ATOM 1373 O O . SER A 1 162 ? 30.182 4.776 -29.469 1.00 87.44 162 SER A O 1
ATOM 1375 N N . MET A 1 163 ? 28.061 4.815 -28.742 1.00 86.00 163 MET A N 1
ATOM 1376 C CA . MET A 1 163 ? 27.454 4.747 -30.079 1.00 86.00 163 MET A CA 1
ATOM 1377 C C . MET A 1 163 ? 27.739 5.993 -30.932 1.00 86.00 163 MET A C 1
ATOM 1379 O O . MET A 1 163 ? 27.944 5.872 -32.140 1.00 86.00 163 MET A O 1
ATOM 1383 N N . THR A 1 164 ? 27.817 7.191 -30.334 1.00 82.75 164 THR A N 1
ATOM 1384 C CA . THR A 1 164 ? 28.212 8.410 -31.071 1.00 82.75 164 THR A CA 1
ATOM 1385 C C . THR A 1 164 ? 29.639 8.323 -31.606 1.00 82.75 164 THR A C 1
ATOM 1387 O O . THR A 1 164 ? 29.883 8.692 -32.756 1.00 82.75 164 THR A O 1
ATOM 1390 N N . HIS A 1 165 ? 30.566 7.782 -30.813 1.00 80.31 165 HIS A N 1
ATOM 1391 C CA . HIS A 1 165 ? 31.947 7.586 -31.242 1.00 80.31 165 HIS A CA 1
ATOM 1392 C C . HIS A 1 165 ? 32.059 6.523 -32.337 1.00 80.31 165 HIS A C 1
ATOM 1394 O O . HIS A 1 165 ? 32.741 6.761 -33.331 1.00 80.31 165 HIS A O 1
ATOM 1400 N N . MET A 1 166 ? 31.331 5.409 -32.227 1.00 73.06 166 MET A N 1
ATOM 1401 C CA . MET A 1 166 ? 31.301 4.378 -33.275 1.00 73.06 166 MET A CA 1
ATOM 1402 C C . MET A 1 166 ? 30.714 4.893 -34.601 1.00 73.06 166 MET A C 1
ATOM 1404 O O . MET A 1 166 ? 31.232 4.571 -35.669 1.00 73.06 166 MET A O 1
ATOM 1408 N N . LYS A 1 167 ? 29.695 5.761 -34.554 1.00 70.69 167 LYS A N 1
ATOM 1409 C CA . LYS A 1 167 ? 29.140 6.416 -35.751 1.00 70.69 167 LYS A CA 1
ATOM 1410 C C . LYS A 1 167 ? 30.165 7.295 -36.472 1.00 70.69 167 LYS A C 1
ATOM 1412 O O . LYS A 1 167 ? 30.173 7.334 -37.698 1.00 70.69 167 LYS A O 1
ATOM 1417 N N . SER A 1 168 ? 31.021 8.009 -35.735 1.00 60.78 168 SER A N 1
ATOM 1418 C CA . SER A 1 168 ? 32.036 8.891 -36.340 1.00 60.78 168 SER A CA 1
ATOM 1419 C C . SER A 1 168 ? 33.078 8.147 -37.189 1.00 60.78 168 SER A C 1
ATOM 1421 O O . SER A 1 168 ? 33.798 8.777 -37.956 1.00 60.78 168 SER A O 1
ATOM 1423 N N . SER A 1 169 ? 33.123 6.815 -37.079 1.00 61.75 169 SER A N 1
ATOM 1424 C CA . SER A 1 169 ? 34.008 5.926 -37.835 1.00 61.75 169 SER A CA 1
ATOM 1425 C C . SER A 1 169 ? 33.333 5.153 -38.981 1.00 61.75 169 SER A C 1
ATOM 1427 O O . SER A 1 169 ? 34.009 4.346 -39.614 1.00 61.75 169 SER A O 1
ATOM 1429 N N . SER A 1 170 ? 32.037 5.358 -39.266 1.00 62.31 170 SER A N 1
ATOM 1430 C CA . SER A 1 170 ? 31.292 4.576 -40.275 1.00 62.31 170 SER A CA 1
ATOM 1431 C C . SER A 1 170 ? 30.685 5.439 -41.396 1.00 62.31 170 SER A C 1
ATOM 1433 O O . SER A 1 170 ? 29.862 6.307 -41.111 1.00 62.31 170 SER A O 1
ATOM 1435 N N . ASP A 1 171 ? 30.975 5.116 -42.662 1.00 63.06 171 ASP A N 1
ATOM 1436 C CA . ASP A 1 171 ? 30.379 5.739 -43.870 1.00 63.06 171 ASP A CA 1
ATOM 1437 C C . ASP A 1 171 ? 29.066 5.056 -44.332 1.00 63.06 171 ASP A C 1
ATOM 1439 O O . ASP A 1 171 ? 28.693 5.071 -45.506 1.00 63.06 171 ASP A O 1
ATOM 1443 N N . SER A 1 172 ? 28.346 4.414 -43.411 1.00 69.19 172 SER A N 1
ATOM 1444 C CA . SER A 1 172 ? 27.137 3.645 -43.723 1.00 69.19 172 SER A CA 1
ATOM 1445 C C . SER A 1 172 ? 25.925 4.529 -44.035 1.00 69.19 172 SER A C 1
ATOM 1447 O O . SER A 1 172 ? 25.676 5.540 -43.375 1.00 69.19 172 SER A O 1
ATOM 1449 N N . PHE A 1 173 ? 25.089 4.095 -44.985 1.00 68.88 173 PHE A N 1
ATOM 1450 C CA . PHE A 1 173 ? 23.805 4.732 -45.319 1.00 68.88 173 PHE A CA 1
ATOM 1451 C C . PHE A 1 173 ? 22.857 4.838 -44.108 1.00 68.88 173 PHE A C 1
ATOM 1453 O O . PHE A 1 173 ? 22.028 5.745 -44.035 1.00 68.88 173 PHE A O 1
ATOM 1460 N N . LEU A 1 174 ? 22.999 3.942 -43.128 1.00 70.62 174 LEU A N 1
ATOM 1461 C CA . LEU A 1 174 ? 22.180 3.914 -41.916 1.00 70.62 174 LEU A CA 1
ATOM 1462 C C . LEU A 1 174 ? 22.777 4.736 -40.752 1.00 70.62 174 LEU A C 1
ATOM 1464 O O . LEU A 1 174 ? 22.134 4.876 -39.708 1.00 70.62 174 LEU A O 1
ATOM 1468 N N . ALA A 1 175 ? 23.940 5.374 -40.938 1.00 71.94 175 ALA A N 1
ATOM 1469 C CA . ALA A 1 175 ? 24.610 6.203 -39.929 1.00 71.94 175 ALA A CA 1
ATOM 1470 C C . ALA A 1 175 ? 23.726 7.306 -39.292 1.00 71.94 175 ALA A C 1
ATOM 1472 O O . ALA A 1 175 ? 23.868 7.577 -38.091 1.00 71.94 175 ALA A O 1
ATOM 1473 N N . PRO A 1 176 ? 22.778 7.962 -39.999 1.00 80.50 176 PRO A N 1
ATOM 1474 C CA . PRO A 1 176 ? 21.856 8.913 -39.373 1.00 80.50 176 PRO A CA 1
ATOM 1475 C C . PRO A 1 176 ? 20.951 8.280 -38.304 1.00 80.50 176 PRO A C 1
ATOM 1477 O O . PRO A 1 176 ? 20.616 8.952 -37.328 1.00 80.50 176 PRO A O 1
ATOM 1480 N N . TYR A 1 177 ? 20.615 6.995 -38.446 1.00 83.25 177 TYR A N 1
ATOM 1481 C CA . TYR A 1 177 ? 19.634 6.288 -37.616 1.00 83.25 177 TYR A CA 1
ATOM 1482 C C . TYR A 1 177 ? 20.234 5.542 -36.417 1.00 83.25 177 TYR A C 1
ATOM 1484 O O . TYR A 1 177 ? 19.484 5.145 -35.528 1.00 83.25 177 TYR A O 1
ATOM 1492 N N . VAL A 1 178 ? 21.564 5.429 -36.325 1.00 83.81 178 VAL A N 1
ATOM 1493 C CA . VAL A 1 178 ? 22.281 4.784 -35.205 1.00 83.81 178 VAL A CA 1
ATOM 1494 C C . VAL A 1 178 ? 21.820 5.304 -33.840 1.00 83.81 178 VAL A C 1
ATOM 1496 O O . VAL A 1 178 ? 21.444 4.528 -32.967 1.00 83.81 178 VAL A O 1
ATOM 1499 N N . LEU A 1 179 ? 21.805 6.628 -33.649 1.00 86.56 179 LEU A N 1
ATOM 1500 C CA . LEU A 1 179 ? 21.452 7.228 -32.356 1.00 86.56 179 LEU A CA 1
ATOM 1501 C C . LEU A 1 179 ? 19.960 7.090 -32.021 1.00 86.56 179 LEU A C 1
ATOM 1503 O O . LEU A 1 179 ? 19.663 6.692 -30.895 1.00 86.56 179 LEU A O 1
ATOM 1507 N N . PRO A 1 180 ? 19.019 7.350 -32.955 1.00 89.00 180 PRO A N 1
ATOM 1508 C CA . PRO A 1 180 ? 17.610 7.036 -32.735 1.00 89.00 180 PRO A CA 1
ATOM 1509 C C . PRO A 1 180 ? 17.353 5.572 -32.362 1.00 89.00 180 PRO A C 1
ATOM 1511 O O . PRO A 1 180 ? 16.614 5.317 -31.413 1.00 89.00 180 PRO A O 1
ATOM 1514 N N . ILE A 1 181 ? 17.979 4.615 -33.059 1.00 87.69 181 ILE A N 1
ATOM 1515 C CA . ILE A 1 181 ? 17.804 3.178 -32.796 1.00 87.69 181 ILE A CA 1
ATOM 1516 C C . ILE A 1 181 ? 18.374 2.811 -31.421 1.00 87.69 181 ILE A C 1
ATOM 1518 O O . ILE A 1 181 ? 17.690 2.154 -30.637 1.00 87.69 181 ILE A O 1
ATOM 1522 N N . ALA A 1 182 ? 19.583 3.281 -31.098 1.00 89.31 182 ALA A N 1
ATOM 1523 C CA . ALA A 1 182 ? 20.213 3.068 -29.796 1.00 89.31 182 ALA A CA 1
ATOM 1524 C C . ALA A 1 182 ? 19.374 3.653 -28.650 1.00 89.31 182 ALA A C 1
ATOM 1526 O O . ALA A 1 182 ? 19.170 3.002 -27.626 1.00 89.31 182 ALA A O 1
ATOM 1527 N N . ALA A 1 183 ? 18.845 4.867 -28.812 1.00 90.12 183 ALA A N 1
ATOM 1528 C CA . ALA A 1 183 ? 17.996 5.499 -27.809 1.00 90.12 183 ALA A CA 1
ATOM 1529 C C . ALA A 1 183 ? 16.668 4.748 -27.629 1.00 90.12 183 ALA A C 1
ATOM 1531 O O . ALA A 1 183 ? 16.292 4.431 -26.501 1.00 90.12 183 ALA A O 1
ATOM 1532 N N . ALA A 1 184 ? 15.987 4.408 -28.726 1.00 90.56 184 ALA A N 1
ATOM 1533 C CA . ALA A 1 184 ? 14.702 3.714 -28.685 1.00 90.56 184 ALA A CA 1
ATOM 1534 C C . ALA A 1 184 ? 14.804 2.311 -28.064 1.00 90.56 184 ALA A C 1
ATOM 1536 O O . ALA A 1 184 ? 13.901 1.898 -27.338 1.00 90.56 184 ALA A O 1
ATOM 1537 N N . SER A 1 185 ? 15.903 1.591 -28.307 1.00 89.69 185 SER A N 1
ATOM 1538 C CA . SER A 1 185 ? 16.112 0.245 -27.762 1.00 89.69 185 SER A CA 1
ATOM 1539 C C . SER A 1 185 ? 16.537 0.250 -26.289 1.00 89.69 185 SER A C 1
ATOM 1541 O O . SER A 1 185 ? 16.159 -0.647 -25.536 1.00 89.69 185 SER A O 1
ATOM 1543 N N . SER A 1 186 ? 17.294 1.261 -25.851 1.00 91.62 186 SER A N 1
ATOM 1544 C CA . SER A 1 186 ? 17.859 1.323 -24.495 1.00 91.62 186 SER A CA 1
ATOM 1545 C C . SER A 1 186 ? 17.017 2.103 -23.482 1.00 91.62 186 SER A C 1
ATOM 1547 O O . SER A 1 186 ? 17.095 1.806 -22.289 1.00 91.62 186 SER A O 1
ATOM 1549 N N . MET A 1 187 ? 16.165 3.045 -23.908 1.00 92.88 187 MET A N 1
ATOM 1550 C CA . MET A 1 187 ? 15.282 3.792 -22.997 1.00 92.88 187 MET A CA 1
ATOM 1551 C C . MET A 1 187 ? 14.346 2.885 -22.177 1.00 92.88 187 MET A C 1
ATOM 1553 O O . MET A 1 187 ? 14.295 3.054 -20.955 1.00 92.88 187 MET A O 1
ATOM 1557 N N . PRO A 1 188 ? 13.634 1.900 -22.768 1.00 92.94 188 PRO A N 1
ATOM 1558 C CA . PRO A 1 188 ? 12.789 0.993 -21.991 1.00 92.94 188 PRO A CA 1
ATOM 1559 C C . PRO A 1 188 ? 13.584 0.209 -20.940 1.00 92.94 188 PRO A C 1
ATOM 1561 O O . PRO A 1 188 ? 13.129 0.053 -19.807 1.00 92.94 188 PRO A O 1
ATOM 1564 N N . LEU A 1 189 ? 14.799 -0.229 -21.291 1.00 92.62 189 LEU A N 1
ATOM 1565 C CA . LEU A 1 189 ? 15.699 -0.926 -20.374 1.00 92.62 189 LEU A CA 1
ATOM 1566 C C . LEU A 1 189 ? 16.159 -0.015 -19.228 1.00 92.62 189 LEU A C 1
ATOM 1568 O O . LEU A 1 189 ? 16.187 -0.451 -18.080 1.00 92.62 189 LEU A O 1
ATOM 1572 N N . MET A 1 190 ? 16.465 1.254 -19.506 1.00 94.44 190 MET A N 1
ATOM 1573 C CA . MET A 1 190 ? 16.805 2.241 -18.478 1.00 94.44 190 MET A CA 1
ATOM 1574 C C . MET A 1 190 ? 15.662 2.401 -17.468 1.00 94.44 190 MET A C 1
ATOM 1576 O O . MET A 1 190 ? 15.890 2.259 -16.267 1.00 94.44 190 MET A O 1
ATOM 1580 N N . PHE A 1 191 ? 14.428 2.638 -17.929 1.00 92.69 191 PHE A N 1
ATOM 1581 C CA . PHE A 1 191 ? 13.269 2.779 -17.037 1.00 92.69 191 PHE A CA 1
ATOM 1582 C C . PHE A 1 191 ? 12.979 1.501 -16.241 1.00 92.69 191 PHE A C 1
ATOM 1584 O O . PHE A 1 191 ? 12.622 1.568 -15.057 1.00 92.69 191 PHE A O 1
ATOM 1591 N N . PHE A 1 192 ? 13.172 0.335 -16.862 1.00 92.62 192 PHE A N 1
ATOM 1592 C CA . PHE A 1 192 ? 13.078 -0.945 -16.170 1.00 92.62 192 PHE A CA 1
ATOM 1593 C C . PHE A 1 192 ? 14.129 -1.062 -15.061 1.00 92.62 192 PHE A C 1
ATOM 1595 O O . PHE A 1 192 ? 13.773 -1.362 -13.922 1.00 92.62 192 PHE A O 1
ATOM 1602 N N . LEU A 1 193 ? 15.399 -0.764 -15.351 1.00 91.25 193 LEU A N 1
ATOM 1603 C CA . LEU A 1 193 ? 16.487 -0.795 -14.369 1.00 91.25 193 LEU A CA 1
ATOM 1604 C C . LEU A 1 193 ? 16.246 0.183 -13.215 1.00 91.25 193 LEU A C 1
ATOM 1606 O O . LEU A 1 193 ? 16.453 -0.193 -12.063 1.00 91.25 193 LEU A O 1
ATOM 1610 N N . MET A 1 194 ? 15.754 1.394 -13.494 1.00 93.06 194 MET A N 1
ATOM 1611 C CA . MET A 1 194 ? 15.370 2.354 -12.450 1.00 93.06 194 MET A CA 1
ATOM 1612 C C . MET A 1 194 ? 14.318 1.759 -11.511 1.00 93.06 194 MET A C 1
ATOM 1614 O O . MET A 1 194 ? 14.489 1.749 -10.290 1.00 93.06 194 MET A O 1
ATOM 1618 N N . SER A 1 195 ? 13.252 1.202 -12.087 1.00 88.94 195 SER A N 1
ATOM 1619 C CA . SER A 1 195 ? 12.151 0.593 -11.335 1.00 88.94 195 SER A CA 1
ATOM 1620 C C . SER A 1 195 ? 12.607 -0.631 -10.536 1.00 88.94 195 SER A C 1
ATOM 1622 O O . SER A 1 195 ? 12.203 -0.816 -9.386 1.00 88.94 195 SER A O 1
ATOM 1624 N N . PHE A 1 196 ? 13.467 -1.461 -11.124 1.00 88.56 196 PHE A N 1
ATOM 1625 C CA . PHE A 1 196 ? 14.020 -2.653 -10.492 1.00 88.56 196 PHE A CA 1
ATOM 1626 C C . PHE A 1 196 ? 14.934 -2.300 -9.313 1.00 88.56 196 PHE A C 1
ATOM 1628 O O . PHE A 1 196 ? 14.752 -2.835 -8.219 1.00 88.56 196 PHE A O 1
ATOM 1635 N N . LEU A 1 197 ? 15.866 -1.360 -9.499 1.00 89.56 197 LEU A N 1
ATOM 1636 C CA . LEU A 1 197 ? 16.768 -0.897 -8.441 1.00 89.56 197 LEU A CA 1
ATOM 1637 C C . LEU A 1 197 ? 16.009 -0.227 -7.297 1.00 89.56 197 LEU A C 1
ATOM 1639 O O . LEU A 1 197 ? 16.337 -0.463 -6.136 1.00 89.56 197 LEU A O 1
ATOM 1643 N N . TYR A 1 198 ? 14.975 0.559 -7.607 1.00 88.06 198 TYR A N 1
ATOM 1644 C CA . TYR A 1 198 ? 14.096 1.132 -6.589 1.00 88.06 198 TYR A CA 1
ATOM 1645 C C . TYR A 1 198 ? 13.433 0.032 -5.749 1.00 88.06 198 TYR A C 1
ATOM 1647 O O . TYR A 1 198 ? 13.513 0.043 -4.524 1.00 88.06 198 TYR A O 1
ATOM 1655 N N . ARG A 1 199 ? 12.846 -0.986 -6.391 1.00 84.75 199 ARG A N 1
ATOM 1656 C CA . ARG A 1 199 ? 12.208 -2.114 -5.685 1.00 84.75 199 ARG A CA 1
ATOM 1657 C C . ARG A 1 199 ? 13.198 -2.918 -4.845 1.00 84.75 199 ARG A C 1
ATOM 1659 O O . ARG A 1 199 ? 12.866 -3.309 -3.726 1.00 84.75 199 ARG A O 1
ATOM 1666 N N . LEU A 1 200 ? 14.410 -3.137 -5.354 1.00 84.38 200 LEU A N 1
ATOM 1667 C CA . LEU A 1 200 ? 15.483 -3.787 -4.603 1.00 84.38 200 LEU A CA 1
ATOM 1668 C C . LEU A 1 200 ? 15.870 -2.961 -3.367 1.00 84.38 200 LEU A C 1
ATOM 1670 O O . LEU A 1 200 ? 16.005 -3.510 -2.275 1.00 84.38 200 LEU A O 1
ATOM 1674 N N . GLY A 1 201 ? 15.979 -1.642 -3.517 1.00 84.50 201 GLY A N 1
ATOM 1675 C CA . GLY A 1 201 ? 16.198 -0.710 -2.415 1.00 84.50 201 GLY A CA 1
ATOM 1676 C C . GLY A 1 201 ? 15.109 -0.789 -1.346 1.00 84.50 201 GLY A C 1
ATOM 1677 O O . GLY A 1 201 ? 15.410 -0.921 -0.157 1.00 84.50 201 GLY A O 1
ATOM 1678 N N . GLU A 1 202 ? 13.839 -0.814 -1.752 1.00 82.12 202 GLU A N 1
ATOM 1679 C CA . GLU A 1 202 ? 12.720 -0.994 -0.824 1.00 82.12 202 GLU A CA 1
ATOM 1680 C C . GLU A 1 202 ? 12.764 -2.333 -0.083 1.00 82.12 202 GLU A C 1
ATOM 1682 O O . GLU A 1 202 ? 12.411 -2.384 1.100 1.00 82.12 202 GLU A O 1
ATOM 1687 N N . ALA A 1 203 ? 13.182 -3.409 -0.753 1.00 81.75 203 ALA A N 1
ATOM 1688 C CA . ALA A 1 203 ? 13.360 -4.718 -0.131 1.00 81.75 203 ALA A CA 1
ATOM 1689 C C . ALA A 1 203 ? 14.497 -4.697 0.903 1.00 81.75 203 ALA A C 1
ATOM 1691 O O . ALA A 1 203 ? 14.328 -5.190 2.019 1.00 81.75 203 ALA A O 1
ATOM 1692 N N . LEU A 1 204 ? 15.622 -4.047 0.591 1.00 81.62 204 LEU A N 1
ATOM 1693 C CA . LEU A 1 204 ? 16.730 -3.867 1.534 1.00 81.62 204 LEU A CA 1
ATOM 1694 C C . LEU A 1 204 ? 16.309 -3.053 2.766 1.00 81.62 204 LEU A C 1
ATOM 1696 O O . LEU A 1 204 ? 16.656 -3.411 3.892 1.00 81.62 204 LEU A O 1
ATOM 1700 N N . LEU A 1 205 ? 15.496 -2.007 2.589 1.00 81.56 205 LEU A N 1
ATOM 1701 C CA . LEU A 1 205 ? 14.974 -1.211 3.705 1.00 81.56 205 LEU A CA 1
ATOM 1702 C C . LEU A 1 205 ? 14.030 -1.984 4.631 1.00 81.56 205 LEU A C 1
ATOM 1704 O O . LEU A 1 205 ? 13.948 -1.656 5.814 1.00 81.56 205 LEU A O 1
ATOM 1708 N N . LEU A 1 206 ? 13.323 -3.002 4.134 1.00 79.69 206 LEU A N 1
ATOM 1709 C CA . LEU A 1 206 ? 12.526 -3.883 4.995 1.00 79.69 206 LEU A CA 1
ATOM 1710 C C . LEU A 1 206 ? 13.389 -4.779 5.884 1.00 79.69 206 LEU A C 1
ATOM 1712 O O . LEU A 1 206 ? 12.950 -5.150 6.973 1.00 79.69 206 LEU A O 1
ATOM 1716 N N . ASN A 1 207 ? 14.590 -5.121 5.423 1.00 79.31 207 ASN A N 1
ATOM 1717 C CA . ASN A 1 207 ? 15.536 -5.938 6.177 1.00 79.31 207 ASN A CA 1
ATOM 1718 C C . ASN A 1 207 ? 16.312 -5.114 7.215 1.00 79.31 207 ASN A C 1
ATOM 1720 O O . ASN A 1 207 ? 16.840 -5.675 8.171 1.00 79.31 207 ASN A O 1
ATOM 1724 N N . ALA A 1 208 ? 16.341 -3.785 7.078 1.00 80.00 208 ALA A N 1
ATOM 1725 C CA . ALA A 1 208 ? 16.920 -2.889 8.072 1.00 80.00 208 ALA A CA 1
ATOM 1726 C C . ALA A 1 208 ? 15.970 -2.722 9.283 1.00 80.00 208 ALA A C 1
ATOM 1728 O O . ALA A 1 208 ? 14.876 -2.170 9.122 1.00 80.00 208 ALA A O 1
ATOM 1729 N N . PRO A 1 209 ? 16.366 -3.113 10.514 1.00 78.12 209 PRO A N 1
ATOM 1730 C CA . PRO A 1 209 ? 15.473 -3.119 11.681 1.00 78.12 209 PRO A CA 1
ATOM 1731 C C . PRO A 1 209 ? 14.812 -1.766 11.982 1.00 78.12 209 PRO A C 1
ATOM 1733 O O . PRO A 1 209 ? 13.631 -1.710 12.318 1.00 78.12 209 PRO A O 1
ATOM 1736 N N . THR A 1 210 ? 15.554 -0.671 11.806 1.00 75.94 210 THR A N 1
ATOM 1737 C CA . THR A 1 210 ? 15.098 0.702 12.078 1.00 75.94 210 THR A CA 1
ATOM 1738 C C . THR A 1 210 ? 14.154 1.252 11.004 1.00 75.94 210 THR A C 1
ATOM 1740 O O . THR A 1 210 ? 13.264 2.043 11.303 1.00 75.94 210 THR A O 1
ATOM 1743 N N . ALA A 1 211 ? 14.307 0.833 9.744 1.00 79.88 211 ALA A N 1
ATOM 1744 C CA . ALA A 1 211 ? 13.475 1.303 8.633 1.00 79.88 211 ALA A CA 1
ATOM 1745 C C . ALA A 1 211 ? 12.259 0.400 8.372 1.00 79.88 211 ALA A C 1
ATOM 1747 O O . ALA A 1 211 ? 11.273 0.856 7.774 1.00 79.88 211 ALA A O 1
ATOM 1748 N N . LYS A 1 212 ? 12.299 -0.850 8.854 1.00 84.88 212 LYS A N 1
ATOM 1749 C CA . LYS A 1 212 ? 11.246 -1.856 8.689 1.00 84.88 212 LYS A CA 1
ATOM 1750 C C . LYS A 1 212 ? 9.889 -1.342 9.152 1.00 84.88 212 LYS A C 1
ATOM 1752 O O . LYS A 1 212 ? 8.976 -1.263 8.338 1.00 84.88 212 LYS A O 1
ATOM 1757 N N . TYR A 1 213 ? 9.749 -0.936 10.415 1.00 84.69 213 TYR A N 1
ATOM 1758 C CA . TYR A 1 213 ? 8.447 -0.546 10.975 1.00 84.69 213 TYR A CA 1
ATOM 1759 C C . TYR A 1 213 ? 7.867 0.720 10.345 1.00 84.69 213 TYR A C 1
ATOM 1761 O O . TYR A 1 213 ? 6.667 0.777 10.093 1.00 84.69 213 TYR A O 1
ATOM 1769 N N . ILE A 1 214 ? 8.701 1.707 9.998 1.00 86.69 214 ILE A N 1
ATOM 1770 C CA . ILE A 1 214 ? 8.230 2.906 9.284 1.00 86.69 214 ILE A CA 1
ATOM 1771 C C . ILE A 1 214 ? 7.677 2.523 7.910 1.00 86.69 214 ILE A C 1
ATOM 1773 O O . ILE A 1 214 ? 6.642 3.031 7.472 1.00 86.69 214 ILE A O 1
ATOM 1777 N N . THR A 1 215 ? 8.389 1.635 7.218 1.00 85.38 215 THR A N 1
ATOM 1778 C CA . THR A 1 215 ? 7.997 1.145 5.900 1.00 85.38 215 THR A CA 1
ATOM 1779 C C . THR A 1 215 ? 6.708 0.339 6.011 1.00 85.38 215 THR A C 1
ATOM 1781 O O . THR A 1 215 ? 5.743 0.665 5.328 1.00 85.38 215 THR A O 1
ATOM 1784 N N . LEU A 1 216 ? 6.641 -0.625 6.932 1.00 89.50 216 LEU A N 1
ATOM 1785 C CA . LEU A 1 216 ? 5.447 -1.427 7.199 1.00 89.50 216 LEU A CA 1
ATOM 1786 C C . LEU A 1 216 ? 4.239 -0.566 7.564 1.00 89.50 216 LEU A C 1
ATOM 1788 O O . LEU A 1 216 ? 3.189 -0.771 6.977 1.00 89.50 216 LEU A O 1
ATOM 1792 N N . LYS A 1 217 ? 4.382 0.441 8.434 1.00 91.19 217 LYS A N 1
ATOM 1793 C CA . LYS A 1 217 ? 3.284 1.353 8.797 1.00 91.19 217 LYS A CA 1
ATOM 1794 C C . LYS A 1 217 ? 2.726 2.097 7.586 1.00 91.19 217 LYS A C 1
ATOM 1796 O O . LYS A 1 217 ? 1.514 2.247 7.474 1.00 91.19 217 LYS A O 1
ATOM 1801 N N . LYS A 1 218 ? 3.586 2.529 6.653 1.00 88.88 218 LYS A N 1
ATOM 1802 C CA . LYS A 1 218 ? 3.136 3.144 5.394 1.00 88.88 218 LYS A CA 1
ATOM 1803 C C . LYS A 1 218 ? 2.285 2.165 4.575 1.00 88.88 218 LYS A C 1
ATOM 1805 O O . LYS A 1 218 ? 1.207 2.551 4.147 1.00 88.88 218 LYS A O 1
ATOM 1810 N N . TYR A 1 219 ? 2.747 0.929 4.367 1.00 88.88 219 TYR A N 1
ATOM 1811 C CA . TYR A 1 219 ? 1.989 -0.065 3.587 1.00 88.88 219 TYR A CA 1
ATOM 1812 C C . TYR A 1 219 ? 0.717 -0.517 4.292 1.00 88.88 219 TYR A C 1
ATOM 1814 O O . TYR A 1 219 ? -0.323 -0.558 3.654 1.00 88.88 219 TYR A O 1
ATOM 1822 N N . PHE A 1 220 ? 0.794 -0.779 5.597 1.00 92.56 220 PHE A N 1
ATOM 1823 C CA . PHE A 1 220 ? -0.344 -1.126 6.442 1.00 92.56 220 PHE A CA 1
ATOM 1824 C C . PHE A 1 220 ? -1.473 -0.109 6.279 1.00 92.56 220 PHE A C 1
ATOM 1826 O O . PHE A 1 220 ? -2.614 -0.489 6.063 1.00 92.56 220 PHE A O 1
ATOM 1833 N N . LEU A 1 221 ? -1.143 1.184 6.319 1.00 93.19 221 LEU A N 1
ATOM 1834 C CA . LEU A 1 221 ? -2.130 2.241 6.142 1.00 93.19 221 LEU A CA 1
ATOM 1835 C C . LEU A 1 221 ? -2.604 2.384 4.693 1.00 93.19 221 LEU A C 1
ATOM 1837 O O . LEU A 1 221 ? -3.762 2.699 4.485 1.00 93.19 221 LEU A O 1
ATOM 1841 N N . LEU A 1 222 ? -1.761 2.175 3.682 1.00 90.44 222 LEU A N 1
ATOM 1842 C CA . LEU A 1 222 ? -2.209 2.246 2.282 1.00 90.44 222 LEU A CA 1
ATOM 1843 C C . LEU A 1 222 ? -3.164 1.096 1.920 1.00 90.44 222 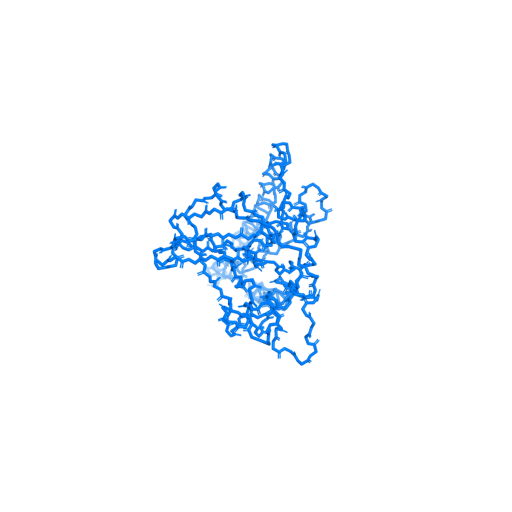LEU A C 1
ATOM 1845 O O . LEU A 1 222 ? -4.156 1.313 1.231 1.00 90.44 222 LEU A O 1
ATOM 1849 N N . TRP A 1 223 ? -2.889 -0.099 2.441 1.00 89.56 223 TRP A N 1
ATOM 1850 C CA . TRP A 1 223 ? -3.624 -1.335 2.161 1.00 89.56 223 TRP A CA 1
ATOM 1851 C C . TRP A 1 223 ? -4.507 -1.788 3.329 1.00 89.56 223 TRP A C 1
ATOM 1853 O O . TRP A 1 223 ? -4.756 -2.976 3.503 1.00 89.56 223 TRP A O 1
ATOM 1863 N N . ALA A 1 224 ? -4.933 -0.847 4.175 1.00 91.44 224 ALA A N 1
ATOM 1864 C CA . ALA A 1 224 ? -5.922 -1.058 5.232 1.00 91.44 224 ALA A CA 1
ATOM 1865 C C . ALA A 1 224 ? -5.685 -2.293 6.143 1.00 91.44 224 ALA A C 1
ATOM 1867 O O . ALA A 1 224 ? -6.633 -2.891 6.653 1.00 91.44 224 ALA A O 1
ATOM 1868 N N . GLY A 1 225 ? -4.430 -2.686 6.370 1.00 89.69 225 GLY A N 1
ATOM 1869 C CA . GLY A 1 225 ? -4.064 -3.833 7.207 1.00 89.69 225 GLY A CA 1
ATOM 1870 C C . GLY A 1 225 ? -3.563 -5.086 6.488 1.00 89.69 225 GLY A C 1
ATOM 1871 O O . GLY A 1 225 ? -3.105 -6.009 7.167 1.00 89.69 225 GLY A O 1
ATOM 1872 N N . MET A 1 226 ? -3.562 -5.123 5.153 1.00 90.38 226 MET A N 1
ATOM 1873 C CA . MET A 1 226 ? -2.977 -6.245 4.407 1.00 90.38 226 MET A CA 1
ATOM 1874 C C . MET A 1 226 ? -1.454 -6.302 4.552 1.00 90.38 226 MET A C 1
ATOM 1876 O O . MET A 1 226 ? -0.755 -5.284 4.672 1.00 90.38 226 MET A O 1
ATOM 1880 N N . LYS A 1 227 ? -0.914 -7.519 4.504 1.00 88.19 227 LYS A N 1
ATOM 1881 C CA . LYS A 1 227 ? 0.522 -7.770 4.536 1.00 88.19 227 LYS A CA 1
ATOM 1882 C C . LYS A 1 227 ? 1.187 -7.252 3.274 1.00 88.19 227 LYS A C 1
ATOM 1884 O O . LYS A 1 227 ? 0.751 -7.504 2.155 1.00 88.19 227 LYS A O 1
ATOM 1889 N N . LYS A 1 228 ? 2.347 -6.616 3.466 1.00 78.81 228 LYS A N 1
ATOM 1890 C CA . LYS A 1 228 ? 3.177 -6.119 2.362 1.00 78.81 228 LYS A CA 1
ATOM 1891 C C . LYS A 1 228 ? 3.544 -7.225 1.361 1.00 78.81 228 LYS A C 1
ATOM 1893 O O . LYS A 1 228 ? 3.586 -6.940 0.173 1.00 78.81 228 LYS A O 1
ATOM 1898 N N . ALA A 1 229 ? 3.828 -8.443 1.835 1.00 68.44 229 ALA A N 1
ATOM 1899 C CA . ALA A 1 229 ? 4.187 -9.568 0.968 1.00 68.44 229 ALA A CA 1
ATOM 1900 C C . ALA A 1 229 ? 3.066 -9.855 -0.038 1.00 68.44 229 ALA A C 1
ATOM 1902 O O . ALA A 1 229 ? 3.306 -9.765 -1.230 1.00 68.44 229 ALA A O 1
ATOM 1903 N N . VAL A 1 230 ? 1.824 -10.015 0.421 1.00 58.97 230 VAL A N 1
ATOM 1904 C CA . VAL A 1 230 ? 0.683 -10.319 -0.455 1.00 58.97 230 VAL A CA 1
ATOM 1905 C C . VAL A 1 230 ? 0.317 -9.136 -1.360 1.00 58.97 230 VAL A C 1
ATOM 1907 O O . VAL A 1 230 ? 0.213 -9.301 -2.573 1.00 58.97 230 VAL A O 1
ATOM 1910 N N . ALA A 1 231 ? 0.258 -7.917 -0.810 1.00 57.22 231 ALA A N 1
ATOM 1911 C CA . ALA A 1 231 ? -0.055 -6.710 -1.584 1.00 57.22 231 ALA A CA 1
ATOM 1912 C C . ALA A 1 231 ? 0.984 -6.389 -2.685 1.00 57.22 231 ALA A C 1
ATOM 1914 O O . ALA A 1 231 ? 0.668 -5.731 -3.675 1.00 57.22 231 ALA A O 1
ATOM 1915 N N . ILE A 1 232 ? 2.242 -6.824 -2.529 1.00 55.84 232 ILE A N 1
ATOM 1916 C CA . ILE A 1 232 ? 3.323 -6.546 -3.489 1.00 55.84 232 ILE A CA 1
ATOM 1917 C C . ILE A 1 232 ? 3.641 -7.748 -4.377 1.00 55.84 232 ILE A C 1
ATOM 1919 O O . ILE A 1 232 ? 3.877 -7.548 -5.569 1.00 55.84 232 ILE A O 1
ATOM 1923 N N . GLU A 1 233 ? 3.675 -8.968 -3.844 1.00 55.00 233 GLU A N 1
ATOM 1924 C CA . GLU A 1 233 ? 4.068 -10.169 -4.593 1.00 55.00 233 GLU A CA 1
ATOM 1925 C C . GLU A 1 233 ? 3.045 -10.539 -5.657 1.00 55.00 233 GLU A C 1
ATOM 1927 O O . GLU A 1 233 ? 3.463 -10.878 -6.770 1.00 55.00 233 GLU A O 1
ATOM 1932 N N . ALA A 1 234 ? 1.748 -10.372 -5.368 1.00 51.81 234 ALA A N 1
ATOM 1933 C CA . ALA A 1 234 ? 0.692 -10.619 -6.340 1.00 51.81 234 ALA A CA 1
ATOM 1934 C C . ALA A 1 234 ? 0.786 -9.648 -7.528 1.00 51.81 234 ALA A C 1
ATOM 1936 O O . ALA A 1 234 ? 0.677 -10.060 -8.677 1.00 51.81 234 ALA A O 1
ATOM 1937 N N . LEU A 1 235 ? 1.055 -8.354 -7.280 1.00 52.44 235 LEU A N 1
ATOM 1938 C CA . LEU A 1 235 ? 1.044 -7.315 -8.330 1.00 52.44 235 LEU A CA 1
ATOM 1939 C C . LEU A 1 235 ? 2.288 -7.322 -9.199 1.00 52.44 235 LEU A C 1
ATOM 1941 O O . LEU A 1 235 ? 2.227 -6.926 -10.356 1.00 52.44 235 LEU A O 1
ATOM 1945 N N . ASN A 1 236 ? 3.433 -7.742 -8.670 1.00 60.28 236 ASN A N 1
ATOM 1946 C CA . ASN A 1 236 ? 4.685 -7.299 -9.266 1.00 60.28 236 ASN A CA 1
ATOM 1947 C C . ASN A 1 236 ? 5.613 -8.386 -9.771 1.00 60.28 236 ASN A C 1
ATOM 1949 O O . ASN A 1 236 ? 6.390 -8.087 -10.671 1.00 60.28 236 ASN A O 1
ATOM 1953 N N . THR A 1 237 ? 5.601 -9.611 -9.257 1.00 68.88 237 THR A N 1
ATOM 1954 C CA . THR A 1 237 ? 6.690 -10.544 -9.602 1.00 68.88 237 THR A CA 1
ATOM 1955 C C . THR A 1 237 ? 6.631 -11.009 -11.059 1.00 68.88 237 THR A C 1
ATOM 1957 O O . THR A 1 237 ? 7.640 -10.924 -11.764 1.00 68.88 237 THR A O 1
ATOM 1960 N N . GLU A 1 238 ? 5.464 -11.418 -11.557 1.00 72.12 238 GLU A N 1
ATOM 1961 C CA . GLU A 1 238 ? 5.304 -11.775 -12.971 1.00 72.12 238 GLU A CA 1
ATOM 1962 C C . GLU A 1 238 ? 5.433 -10.577 -13.910 1.00 72.12 238 GLU A C 1
ATOM 1964 O O . GLU A 1 238 ? 6.079 -10.691 -14.951 1.00 72.12 238 GLU A O 1
ATOM 1969 N N . LEU A 1 239 ? 4.859 -9.425 -13.547 1.00 75.31 239 LEU A N 1
ATOM 1970 C CA . LEU A 1 239 ? 4.945 -8.218 -14.370 1.00 75.31 239 LEU A CA 1
ATOM 1971 C C . LEU A 1 239 ? 6.387 -7.713 -14.478 1.00 75.31 239 LEU A C 1
ATOM 1973 O O . LEU A 1 239 ? 6.812 -7.366 -15.576 1.00 75.31 239 LEU A O 1
ATOM 1977 N N . ILE A 1 240 ? 7.175 -7.743 -13.393 1.00 81.62 240 ILE A N 1
ATOM 1978 C CA . ILE A 1 240 ? 8.616 -7.432 -13.443 1.00 81.62 240 ILE A CA 1
ATOM 1979 C C . ILE A 1 240 ? 9.328 -8.412 -14.367 1.00 81.62 240 ILE A C 1
ATOM 1981 O O . ILE A 1 240 ? 10.131 -7.982 -15.188 1.00 81.62 240 ILE A O 1
ATOM 1985 N N . LYS A 1 241 ? 9.066 -9.720 -14.238 1.00 83.69 241 LYS A N 1
ATOM 1986 C CA . LYS A 1 241 ? 9.722 -10.736 -15.073 1.00 83.69 241 LYS A CA 1
ATOM 1987 C C . LYS A 1 241 ? 9.406 -10.517 -16.551 1.00 83.69 241 LYS A C 1
ATOM 1989 O O . LYS A 1 241 ? 10.330 -10.439 -17.355 1.00 83.69 241 LYS A O 1
ATOM 1994 N N . LYS A 1 242 ? 8.125 -10.362 -16.900 1.00 86.69 242 LYS A N 1
ATOM 1995 C CA . LYS A 1 242 ? 7.673 -10.106 -18.277 1.00 86.69 242 LYS A CA 1
ATOM 1996 C C . LYS A 1 242 ? 8.267 -8.801 -18.810 1.00 86.69 242 LYS A C 1
ATOM 1998 O O . LYS A 1 242 ? 8.904 -8.826 -19.855 1.00 86.69 242 LYS A O 1
ATOM 2003 N N . ALA A 1 243 ? 8.169 -7.700 -18.062 1.00 86.94 243 ALA A N 1
ATOM 2004 C CA . ALA A 1 243 ? 8.751 -6.414 -18.453 1.00 86.94 243 ALA A CA 1
ATOM 2005 C C . ALA A 1 243 ? 10.278 -6.486 -18.621 1.00 86.94 243 ALA A C 1
ATOM 2007 O O . ALA A 1 243 ? 10.821 -5.930 -19.575 1.00 86.94 243 ALA A O 1
ATOM 2008 N N . GLY A 1 244 ? 10.973 -7.204 -17.738 1.00 89.56 244 GLY A N 1
ATOM 2009 C CA . GLY A 1 244 ? 12.416 -7.417 -17.823 1.00 89.56 244 GLY A CA 1
ATOM 2010 C C . GLY A 1 244 ? 12.808 -8.187 -19.078 1.00 89.56 244 GLY A C 1
ATOM 2011 O O . GLY A 1 244 ? 13.700 -7.761 -19.805 1.00 89.56 244 GLY A O 1
ATOM 2012 N N . ILE A 1 245 ? 12.093 -9.272 -19.388 1.00 91.75 245 ILE A N 1
ATOM 2013 C CA . ILE A 1 245 ? 12.310 -10.049 -20.614 1.00 91.75 245 ILE A CA 1
ATOM 2014 C C . ILE A 1 245 ? 12.037 -9.184 -21.850 1.00 91.75 245 ILE A C 1
ATOM 2016 O O . ILE A 1 245 ? 12.877 -9.115 -22.743 1.00 91.75 245 ILE A O 1
ATOM 2020 N N . THR A 1 246 ? 10.903 -8.482 -21.904 1.00 90.81 246 THR A N 1
ATOM 2021 C CA . THR A 1 246 ? 10.534 -7.649 -23.059 1.00 90.81 246 THR A CA 1
ATOM 2022 C C . THR A 1 246 ? 11.544 -6.530 -23.303 1.00 90.81 246 THR A C 1
ATOM 2024 O O . THR A 1 246 ? 11.981 -6.333 -24.435 1.00 90.81 246 THR A O 1
ATOM 2027 N N . THR A 1 247 ? 11.955 -5.812 -22.255 1.00 93.94 247 THR A N 1
ATOM 2028 C CA . THR A 1 247 ? 12.936 -4.723 -22.383 1.00 93.94 247 THR A CA 1
ATOM 2029 C C . THR A 1 247 ? 14.329 -5.235 -22.746 1.00 93.94 247 THR A C 1
ATOM 2031 O O . THR A 1 247 ? 15.004 -4.606 -23.560 1.00 93.94 247 THR A O 1
ATOM 2034 N N . ALA A 1 248 ? 14.736 -6.403 -22.240 1.00 91.31 248 ALA A N 1
ATOM 2035 C CA . ALA A 1 248 ? 15.983 -7.052 -22.640 1.00 91.31 248 ALA A CA 1
ATOM 2036 C C . ALA A 1 248 ? 15.970 -7.482 -24.117 1.00 91.31 248 ALA A C 1
ATOM 2038 O O . ALA A 1 248 ? 16.951 -7.254 -24.823 1.00 91.31 248 ALA A O 1
ATOM 2039 N N . ILE A 1 249 ? 14.858 -8.048 -24.603 1.00 92.69 249 ILE A N 1
ATOM 2040 C CA . ILE A 1 249 ? 14.695 -8.416 -26.019 1.00 92.69 249 ILE A CA 1
ATOM 2041 C 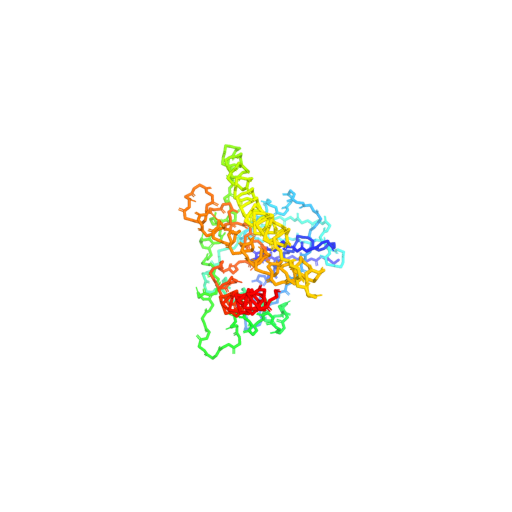C . ILE A 1 249 ? 14.778 -7.170 -26.906 1.00 92.69 249 ILE A C 1
ATOM 2043 O O . ILE A 1 249 ? 15.529 -7.176 -27.878 1.00 92.69 249 ILE A O 1
ATOM 2047 N N . LEU A 1 250 ? 14.058 -6.095 -26.569 1.00 92.38 250 LEU A N 1
ATOM 2048 C CA . LEU A 1 250 ? 14.091 -4.841 -27.334 1.00 92.38 250 LEU A CA 1
ATOM 2049 C C . LEU A 1 250 ? 15.504 -4.254 -27.410 1.00 92.38 250 LEU A C 1
ATOM 2051 O O . LEU A 1 250 ? 15.949 -3.855 -28.488 1.00 92.38 250 LEU A O 1
ATOM 2055 N N . PHE A 1 251 ? 16.223 -4.251 -26.288 1.00 92.25 251 PHE A N 1
ATOM 2056 C CA . PHE A 1 251 ? 17.610 -3.804 -26.248 1.00 92.25 251 PHE A CA 1
ATOM 2057 C C . PHE A 1 251 ? 18.520 -4.683 -27.114 1.00 92.25 251 PHE A C 1
ATOM 2059 O O . PHE A 1 251 ? 19.302 -4.162 -27.906 1.00 92.25 251 PHE A O 1
ATOM 2066 N N . PHE A 1 252 ? 18.388 -6.009 -27.018 1.00 92.12 252 PHE A N 1
ATOM 2067 C CA . PHE A 1 252 ? 19.197 -6.953 -27.790 1.00 92.12 252 PHE A CA 1
ATOM 2068 C C . PHE A 1 252 ? 18.940 -6.846 -29.296 1.00 92.12 252 PHE A C 1
ATOM 2070 O O . PHE A 1 252 ? 19.889 -6.782 -30.071 1.00 92.12 252 PHE A O 1
ATOM 2077 N N . VAL A 1 253 ? 17.676 -6.760 -29.719 1.00 90.75 253 VAL A N 1
ATOM 2078 C CA . VAL A 1 253 ? 17.312 -6.542 -31.129 1.00 90.75 253 VAL A CA 1
ATOM 2079 C C . VAL A 1 253 ? 17.896 -5.224 -31.632 1.00 90.75 253 VAL A C 1
ATOM 2081 O O . VAL A 1 253 ? 18.484 -5.194 -32.709 1.00 90.75 253 VAL A O 1
ATOM 2084 N N . GLY A 1 254 ? 17.805 -4.154 -30.837 1.00 87.62 254 GLY A N 1
ATOM 2085 C CA . GLY A 1 254 ? 18.444 -2.881 -31.163 1.00 87.62 254 GLY A CA 1
ATOM 2086 C C . GLY A 1 254 ? 19.958 -3.009 -31.329 1.00 87.62 254 GLY A C 1
ATOM 2087 O O . GLY A 1 254 ? 20.502 -2.505 -32.304 1.00 87.62 254 GLY A O 1
ATOM 2088 N N . LEU A 1 255 ? 20.634 -3.725 -30.427 1.00 87.19 255 LEU A N 1
ATOM 2089 C CA . LEU A 1 255 ? 22.075 -3.978 -30.506 1.00 87.19 255 LEU A CA 1
ATOM 2090 C C . LEU A 1 255 ? 22.437 -4.757 -31.776 1.00 87.19 255 LEU A C 1
ATOM 2092 O O . LEU A 1 255 ? 23.359 -4.366 -32.481 1.00 87.19 255 LEU A O 1
ATOM 2096 N N . VAL A 1 256 ? 21.683 -5.807 -32.109 1.00 87.44 256 VAL A N 1
ATOM 2097 C CA . VAL A 1 256 ? 21.887 -6.594 -33.333 1.00 87.44 256 VAL A CA 1
ATOM 2098 C C . VAL A 1 256 ? 21.708 -5.730 -34.579 1.00 87.44 256 VAL A C 1
ATOM 2100 O O . VAL A 1 256 ? 22.564 -5.770 -35.454 1.00 87.44 256 VAL A O 1
ATOM 2103 N N . ILE A 1 257 ? 20.654 -4.911 -34.652 1.00 84.50 257 ILE A N 1
ATOM 2104 C CA . ILE A 1 257 ? 20.451 -3.977 -35.772 1.00 84.50 257 ILE A CA 1
ATOM 2105 C C . ILE A 1 257 ? 21.652 -3.036 -35.898 1.00 84.50 257 ILE A C 1
ATOM 2107 O O . ILE A 1 257 ? 22.164 -2.855 -36.996 1.00 84.50 257 ILE A O 1
ATOM 2111 N N . LEU A 1 258 ? 22.140 -2.494 -34.781 1.00 81.94 258 LEU A N 1
ATOM 2112 C CA . LEU A 1 258 ? 23.294 -1.594 -34.756 1.00 81.94 258 LEU A CA 1
ATOM 2113 C C . LEU A 1 258 ? 24.616 -2.258 -35.168 1.00 81.94 258 LEU A C 1
ATOM 2115 O O . LEU A 1 258 ? 25.519 -1.545 -35.580 1.00 81.94 258 LEU A O 1
ATOM 2119 N N . LEU A 1 259 ? 24.747 -3.586 -35.082 1.00 79.44 259 LEU A N 1
ATOM 2120 C CA . LEU A 1 259 ? 25.924 -4.305 -35.596 1.00 79.44 259 LEU A CA 1
ATOM 2121 C C . LEU A 1 259 ? 25.937 -4.413 -37.127 1.00 79.44 259 LEU A C 1
ATOM 2123 O O . LEU A 1 259 ? 27.000 -4.622 -37.708 1.00 79.44 259 LEU A O 1
ATOM 2127 N N . PHE A 1 260 ? 24.772 -4.315 -37.770 1.00 74.38 260 PHE A N 1
ATOM 2128 C CA . PHE A 1 260 ? 24.622 -4.383 -39.229 1.00 74.38 260 PHE A CA 1
ATOM 2129 C C . PHE A 1 260 ? 24.505 -3.002 -39.893 1.00 74.38 260 PHE A C 1
ATOM 2131 O O . PHE A 1 260 ? 24.384 -2.927 -41.117 1.00 74.38 260 PHE A O 1
ATOM 2138 N N . VAL A 1 261 ? 24.506 -1.931 -39.092 1.00 67.94 261 VAL A N 1
ATOM 2139 C CA . VAL A 1 261 ? 24.477 -0.525 -39.519 1.00 67.94 261 VAL A CA 1
ATOM 2140 C C . VAL A 1 261 ? 25.893 0.010 -39.602 1.00 67.94 261 VAL A C 1
ATOM 2142 O O . VAL A 1 261 ? 26.189 0.609 -40.657 1.00 67.94 261 VAL A O 1
#

Foldseek 3Di:
DKDFFWAFLWWAQDDPPQGTKTKTWRNVCLPPPQTDIAIAGENDPVVSLPDAHQFTKIFDDDVRYTPDIDGPGGDDDDQVSSLVSVLSCCVVPPDPVVCVLLPSVPPPDDSPQWFDGPVVLRVLSNDDADPVLVVVLVVLLVVLLCCLQVVLVVVLVVQLVVQVVVLVVDPDPCSVCSNVLSCVLSVLVSVLSSVVSSVVSLVVLCVPPSSVSVSQSNVCRNVTGTDPCSSDVSPPDVVSVVSNVVSVVSNVVSVVVSVVD

Radius of gyration: 24.87 Å; chains: 1; bounding box: 60×38×71 Å